Protein AF-A0A0P9HC88-F1 (afdb_monomer)

Solvent-accessible surface area (backbone atoms only — not comparable to full-atom values): 11020 Å² total; per-residue (Å²): 114,66,58,64,54,29,58,74,68,69,42,60,70,61,27,54,50,53,47,52,57,50,57,69,73,31,80,85,43,95,59,30,69,63,54,49,50,54,51,51,36,52,50,27,51,53,25,46,77,68,73,35,17,71,60,13,38,59,57,44,71,72,51,66,96,76,78,63,94,62,66,58,83,82,48,44,69,48,54,54,41,41,32,49,23,31,52,60,53,25,79,95,31,66,68,34,32,52,51,28,50,66,54,48,50,62,52,36,54,54,22,57,79,64,71,35,60,74,54,33,38,57,44,28,50,54,49,18,52,40,29,46,74,68,71,35,57,69,61,13,48,53,36,38,46,54,31,48,65,71,28,55,87,77,62,64,54,65,75,54,57,75,58,39,68,68,42,52,55,52,39,54,52,32,31,76,72,61,43,61,39,72,56,34,50,56,51,50,52,55,53,51,55,54,54,57,63,61,72,75,108

pLDDT: mean 80.71, std 15.03, range [34.84, 97.81]

Secondary structure (DSSP, 8-state):
-HHHHHHHTT-HHHHHHHHHHHHHHHTT-TTHHHHHHHHHHHHHHHHHHTT-HHHHHHHHTTS-TTS----HHHHHHHHHHHHHHHHTT-TT-HHHHHHHHHHHHHHHHHHHTTT-HHHHHHHHHHHHHHHHHTT-HHHHHHHHHHHHHHHTTTT--HHHHTTHHHHHHHHHHHHHTTSSHHHHHHHHHHHHHHHHHHHT-

InterPro domains:
  IPR011990 Tetratricopeptide-like helical domain superfamily [G3DSA:1.25.40.10] (1-192)
  IPR011990 Tetratricopeptide-like helical domain superfamily [SSF48452] (3-177)
  IPR041617 MalT-like TPR region [PF17874] (3-176)

Structure (mmCIF, N/CA/C/O backbone):
data_AF-A0A0P9HC88-F1
#
_entry.id   AF-A0A0P9HC88-F1
#
loop_
_atom_site.group_PDB
_atom_site.id
_atom_site.type_symbol
_atom_site.label_atom_id
_atom_site.label_alt_id
_atom_site.label_comp_id
_atom_site.label_asym_id
_atom_site.label_entity_id
_atom_site.label_seq_id
_atom_site.pdbx_PDB_ins_code
_atom_site.Cartn_x
_atom_site.Cartn_y
_atom_site.Cartn_z
_atom_site.occupancy
_atom_site.B_iso_or_equiv
_atom_site.auth_seq_id
_atom_site.auth_comp_id
_atom_site.auth_asym_id
_atom_site.auth_atom_id
_atom_site.pdbx_PDB_model_num
ATOM 1 N N . THR A 1 1 ? -1.010 -7.205 -18.468 1.00 4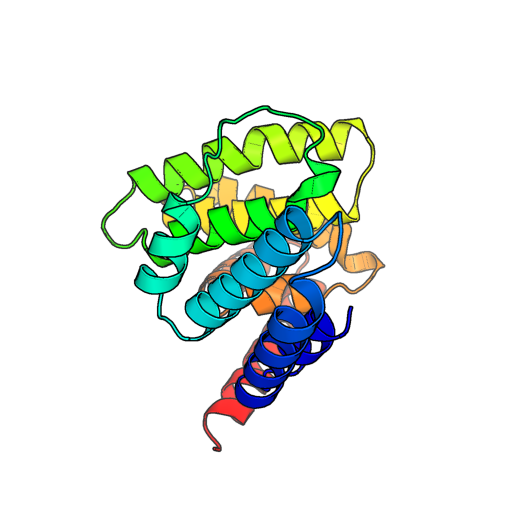4.47 1 THR A N 1
ATOM 2 C CA . THR A 1 1 ? -2.438 -7.050 -18.093 1.00 44.47 1 THR A CA 1
ATOM 3 C C . THR A 1 1 ? -3.029 -8.323 -17.498 1.00 44.47 1 THR A C 1
ATOM 5 O O . THR A 1 1 ? -3.689 -8.239 -16.475 1.00 44.47 1 THR A O 1
ATOM 8 N N . GLN A 1 2 ? -2.712 -9.510 -18.029 1.00 41.66 2 GLN A N 1
ATOM 9 C CA . GLN A 1 2 ? -3.231 -10.798 -17.536 1.00 41.66 2 GLN A CA 1
ATOM 10 C C . GLN A 1 2 ? -2.707 -11.218 -16.148 1.00 41.66 2 GLN A C 1
ATOM 12 O O . GLN A 1 2 ? -3.478 -11.707 -15.333 1.00 41.66 2 GLN A O 1
ATOM 17 N N . VAL A 1 3 ? -1.440 -10.928 -15.826 1.00 43.03 3 VAL A N 1
ATOM 18 C CA . VAL A 1 3 ? -0.850 -11.195 -14.498 1.00 43.03 3 VAL A CA 1
ATOM 19 C C . VAL A 1 3 ? -1.593 -10.445 -13.386 1.00 43.03 3 VAL A C 1
ATOM 21 O O . VAL A 1 3 ? -2.014 -11.064 -12.421 1.00 43.03 3 VAL A O 1
ATOM 24 N N . ARG A 1 4 ? -1.857 -9.139 -13.548 1.00 50.12 4 ARG A N 1
ATOM 25 C CA . ARG A 1 4 ? -2.641 -8.345 -12.577 1.00 50.12 4 ARG A CA 1
ATOM 26 C C . ARG A 1 4 ? -4.056 -8.896 -12.375 1.00 50.12 4 ARG A C 1
ATOM 28 O O . ARG A 1 4 ? -4.552 -8.881 -11.258 1.00 50.12 4 ARG A O 1
ATOM 35 N N . VAL A 1 5 ? -4.683 -9.409 -13.435 1.00 48.41 5 VAL A N 1
ATOM 36 C CA . VAL A 1 5 ? -6.017 -10.030 -13.370 1.00 48.41 5 VAL A CA 1
ATOM 37 C C . VAL A 1 5 ? -5.977 -11.390 -12.659 1.00 48.41 5 VAL A C 1
ATOM 39 O O . VAL A 1 5 ? -6.888 -11.698 -11.897 1.00 48.41 5 VAL A O 1
ATOM 42 N N . CYS A 1 6 ? -4.920 -12.187 -12.847 1.00 49.09 6 CYS A N 1
ATOM 43 C CA . CYS A 1 6 ? -4.744 -13.462 -12.138 1.00 49.09 6 CYS A CA 1
ATOM 44 C C . CYS A 1 6 ? -4.433 -13.239 -10.649 1.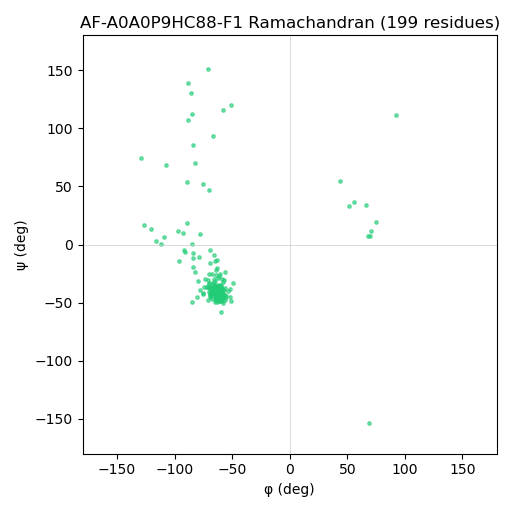00 49.09 6 CYS A C 1
ATOM 46 O O . CYS A 1 6 ? -5.032 -13.888 -9.796 1.00 49.09 6 CYS A O 1
ATOM 48 N N . LEU A 1 7 ? -3.591 -12.246 -10.337 1.00 53.03 7 LEU A N 1
ATOM 49 C CA . LEU A 1 7 ? -3.329 -11.787 -8.969 1.00 53.03 7 LEU A CA 1
ATOM 50 C C . LEU A 1 7 ? -4.610 -11.294 -8.282 1.00 53.03 7 LEU A C 1
ATOM 52 O O . LEU A 1 7 ? -4.872 -11.650 -7.136 1.00 53.03 7 LEU A O 1
ATOM 56 N N . ALA A 1 8 ? -5.464 -10.561 -9.006 1.00 46.16 8 ALA A N 1
ATOM 57 C CA . ALA A 1 8 ? -6.749 -10.090 -8.494 1.00 46.16 8 ALA A CA 1
ATOM 58 C C . ALA A 1 8 ? -7.741 -11.224 -8.161 1.00 46.16 8 ALA A C 1
ATOM 60 O O . ALA A 1 8 ? -8.645 -11.026 -7.352 1.00 46.16 8 ALA A O 1
ATOM 61 N N . ARG A 1 9 ? -7.586 -12.420 -8.745 1.00 55.81 9 ARG A N 1
ATOM 62 C CA . ARG A 1 9 ? -8.455 -13.584 -8.481 1.00 55.81 9 ARG A CA 1
ATOM 63 C C . ARG A 1 9 ? -7.951 -14.496 -7.359 1.00 55.81 9 ARG A C 1
ATOM 65 O O . ARG A 1 9 ? -8.654 -15.435 -7.004 1.00 55.81 9 ARG A O 1
ATOM 72 N N . GLY A 1 10 ? -6.766 -14.233 -6.800 1.00 53.91 10 GLY A N 1
ATOM 73 C CA . GLY A 1 10 ? -6.182 -15.052 -5.731 1.00 53.91 10 GLY A CA 1
ATOM 74 C C . GLY A 1 10 ? -5.728 -16.448 -6.177 1.00 53.91 10 GLY A C 1
ATOM 75 O O . GLY A 1 10 ? -5.332 -17.257 -5.342 1.00 53.91 10 GLY A O 1
ATOM 76 N N . ASP A 1 11 ? -5.752 -16.743 -7.479 1.00 65.44 11 ASP A N 1
ATOM 77 C CA . ASP A 1 11 ? -5.273 -18.016 -8.014 1.00 65.44 11 ASP A CA 1
ATOM 78 C C . ASP A 1 11 ? -3.756 -17.951 -8.226 1.00 65.44 11 ASP A C 1
ATOM 80 O O . ASP A 1 11 ? -3.246 -17.604 -9.298 1.00 65.44 11 ASP A O 1
ATOM 84 N N . ARG A 1 12 ? -3.027 -18.245 -7.145 1.00 64.50 12 ARG A N 1
ATOM 85 C CA . ARG A 1 12 ? -1.560 -18.224 -7.109 1.00 64.50 12 ARG A CA 1
ATOM 86 C C . ARG A 1 12 ? -0.947 -19.158 -8.150 1.00 64.50 12 ARG A C 1
ATOM 88 O O . ARG A 1 12 ? 0.009 -18.768 -8.815 1.00 64.50 12 ARG A O 1
ATOM 95 N N . ALA A 1 13 ? -1.488 -20.366 -8.304 1.00 65.81 13 ALA A N 1
ATOM 96 C CA . ALA A 1 13 ? -0.940 -21.360 -9.225 1.00 65.81 13 ALA A CA 1
ATOM 97 C C . ALA A 1 13 ? -1.053 -20.883 -10.680 1.00 65.81 13 ALA A C 1
ATOM 99 O O . ALA A 1 13 ? -0.102 -21.001 -11.458 1.00 65.81 13 ALA A O 1
ATOM 100 N N . LEU A 1 14 ? -2.189 -20.273 -11.022 1.00 67.12 14 LEU A N 1
ATOM 101 C CA . LEU A 1 14 ? -2.441 -19.729 -12.352 1.00 67.12 14 LEU A CA 1
ATOM 102 C C . LEU A 1 14 ? -1.610 -18.464 -12.618 1.00 67.12 14 LEU A C 1
ATOM 104 O O . LEU A 1 14 ? -1.075 -18.302 -13.717 1.00 67.12 14 LEU A O 1
ATOM 108 N N . ALA A 1 15 ? -1.409 -17.611 -11.607 1.00 67.38 15 ALA A N 1
ATOM 109 C CA . ALA A 1 15 ? -0.500 -16.468 -11.699 1.00 67.38 15 ALA A CA 1
ATOM 110 C C . ALA A 1 15 ? 0.966 -16.903 -11.907 1.00 67.38 15 ALA A C 1
ATOM 112 O O . ALA A 1 15 ? 1.641 -16.369 -12.785 1.00 67.38 15 ALA A O 1
ATOM 113 N N . GLU A 1 16 ? 1.450 -17.906 -11.167 1.00 67.50 16 GLU A N 1
ATOM 114 C CA . GLU A 1 16 ? 2.816 -18.441 -11.302 1.00 67.50 16 GLU A CA 1
ATOM 115 C C . GLU A 1 16 ? 3.049 -19.132 -12.648 1.00 67.50 16 GLU A C 1
ATOM 117 O O . GLU A 1 16 ? 4.127 -19.014 -13.236 1.00 67.50 16 GLU A O 1
ATOM 122 N N . HIS A 1 17 ? 2.048 -19.849 -13.159 1.00 70.31 17 HIS A N 1
ATOM 123 C CA . HIS A 1 17 ? 2.105 -20.429 -14.497 1.00 70.31 17 HIS A CA 1
ATOM 124 C C . HIS A 1 17 ? 2.167 -19.338 -15.577 1.00 70.31 17 HIS A C 1
ATOM 126 O O . HIS A 1 17 ? 3.091 -19.343 -16.388 1.00 70.31 17 HIS A O 1
ATOM 132 N N . ALA A 1 18 ? 1.282 -18.337 -15.514 1.00 70.12 18 ALA A N 1
ATOM 133 C CA . ALA A 1 18 ? 1.275 -17.219 -16.458 1.00 70.12 18 ALA A CA 1
ATOM 134 C C . ALA A 1 18 ? 2.590 -16.413 -16.448 1.00 70.12 18 ALA A C 1
ATOM 136 O O . ALA A 1 18 ? 3.035 -15.940 -17.496 1.00 70.12 18 ALA A O 1
ATOM 137 N N . LEU A 1 19 ? 3.227 -16.265 -15.281 1.00 70.25 19 LEU A N 1
ATOM 138 C CA . LEU A 1 19 ? 4.523 -15.596 -15.159 1.00 70.25 19 LEU A CA 1
ATOM 139 C C . LEU A 1 19 ? 5.658 -16.391 -15.813 1.00 70.25 19 LEU A C 1
ATOM 141 O O . LEU A 1 19 ? 6.445 -15.808 -16.561 1.00 70.25 19 LEU A O 1
ATOM 145 N N . ARG A 1 20 ? 5.713 -17.714 -15.598 1.00 72.75 20 ARG A N 1
ATOM 146 C CA . ARG A 1 20 ? 6.713 -18.591 -16.238 1.00 72.75 20 ARG A CA 1
ATOM 147 C C . ARG A 1 20 ? 6.593 -18.577 -17.758 1.00 72.75 20 ARG A C 1
ATOM 149 O O . ARG A 1 20 ? 7.599 -18.414 -18.449 1.00 72.75 20 ARG A O 1
ATOM 156 N N . ASP A 1 21 ? 5.370 -18.670 -18.261 1.00 73.12 21 ASP A N 1
ATOM 157 C CA . ASP A 1 21 ? 5.078 -18.617 -19.692 1.00 73.12 21 ASP A CA 1
ATOM 158 C C . ASP A 1 21 ? 5.506 -17.285 -20.319 1.00 73.12 21 ASP A C 1
ATOM 160 O O . ASP A 1 21 ? 6.080 -17.252 -21.409 1.00 73.12 21 ASP A O 1
ATOM 164 N N . CYS A 1 22 ? 5.251 -16.171 -19.627 1.00 70.44 22 CYS A N 1
ATOM 165 C CA . CYS A 1 22 ? 5.643 -14.847 -20.098 1.00 70.44 22 CYS A CA 1
ATOM 166 C C . CYS A 1 22 ? 7.174 -14.688 -20.093 1.00 70.44 22 CYS A C 1
ATOM 168 O O . CYS A 1 22 ? 7.744 -14.220 -21.080 1.00 70.44 22 CYS A O 1
ATOM 170 N N . ALA A 1 23 ? 7.858 -15.163 -19.047 1.00 71.44 23 ALA A N 1
ATOM 171 C CA . ALA A 1 23 ? 9.319 -15.132 -18.961 1.00 71.44 23 ALA A CA 1
ATOM 172 C C . ALA A 1 23 ? 9.999 -15.907 -20.105 1.00 71.44 23 ALA A C 1
ATOM 174 O O . ALA A 1 23 ? 10.986 -15.432 -20.669 1.00 71.44 23 ALA A O 1
ATOM 175 N N . GLN A 1 24 ? 9.458 -17.068 -20.494 1.00 73.75 24 GLN A N 1
ATOM 176 C CA . GLN A 1 24 ? 9.994 -17.860 -21.608 1.00 73.75 24 GLN A CA 1
ATOM 177 C C . GLN A 1 24 ? 9.898 -17.135 -22.957 1.00 73.75 24 GLN A C 1
ATOM 179 O O . GLN A 1 24 ? 10.839 -17.196 -23.744 1.00 73.75 24 GLN A O 1
ATOM 184 N N . ARG A 1 25 ? 8.806 -16.400 -23.203 1.00 70.12 25 ARG A N 1
ATOM 185 C CA . ARG A 1 25 ? 8.556 -15.692 -24.476 1.00 70.12 25 ARG A CA 1
ATOM 186 C C . ARG A 1 25 ? 9.322 -14.376 -24.626 1.00 70.12 25 ARG A C 1
ATOM 188 O O . ARG A 1 25 ? 9.328 -13.796 -25.704 1.00 70.12 25 ARG A O 1
ATOM 195 N N . THR A 1 26 ? 9.941 -13.885 -23.556 1.00 67.44 26 THR A N 1
ATOM 196 C CA . THR A 1 26 ? 10.524 -12.534 -23.519 1.00 67.44 26 THR A CA 1
ATOM 197 C C . THR A 1 26 ? 12.027 -12.517 -23.830 1.00 67.44 26 THR A C 1
ATOM 199 O O . THR A 1 26 ? 12.577 -11.458 -24.112 1.00 67.44 26 THR A O 1
ATOM 202 N N . ARG A 1 27 ? 12.714 -13.670 -23.822 1.00 62.72 27 ARG A N 1
ATOM 203 C CA . ARG A 1 27 ? 14.192 -13.743 -23.896 1.00 62.72 27 ARG A CA 1
ATOM 204 C C . ARG A 1 27 ? 14.821 -13.053 -25.112 1.00 62.72 27 ARG A C 1
ATOM 206 O O . ARG A 1 27 ? 15.973 -12.653 -25.026 1.00 62.72 27 ARG A O 1
ATOM 213 N N . GLU A 1 28 ? 14.075 -12.891 -26.199 1.00 66.44 28 GLU A N 1
ATOM 214 C CA . GLU A 1 28 ? 14.568 -12.329 -27.464 1.00 66.44 28 GLU A CA 1
ATOM 215 C C . GLU A 1 28 ? 14.018 -10.918 -27.754 1.00 66.44 28 GLU A C 1
ATOM 217 O O . GLU A 1 28 ? 14.247 -10.362 -28.825 1.00 66.44 28 GLU A O 1
ATOM 222 N N . HIS A 1 29 ? 13.287 -10.311 -26.811 1.00 69.81 29 HIS A N 1
ATOM 223 C CA . HIS A 1 29 ? 12.646 -9.014 -27.023 1.00 69.81 29 HIS A CA 1
ATOM 224 C C . HIS A 1 29 ? 13.582 -7.840 -26.662 1.00 69.81 29 HIS A C 1
ATOM 226 O O . HIS A 1 29 ? 14.207 -7.868 -25.603 1.00 69.81 29 HIS A O 1
ATOM 232 N N . PRO A 1 30 ? 13.619 -6.738 -27.437 1.00 57.72 30 PRO A N 1
ATOM 233 C CA . PRO A 1 30 ? 14.439 -5.560 -27.113 1.00 57.72 30 PRO A CA 1
ATOM 234 C C . PRO A 1 30 ? 14.125 -4.949 -25.737 1.00 57.72 30 PRO A C 1
ATOM 236 O O . PRO A 1 30 ? 15.001 -4.428 -25.057 1.00 57.72 30 PRO A O 1
ATOM 239 N N . ALA A 1 31 ? 12.871 -5.064 -25.290 1.00 65.81 31 ALA A N 1
ATOM 240 C CA . ALA A 1 31 ? 12.423 -4.638 -23.959 1.00 65.81 31 ALA A CA 1
ATOM 241 C C . ALA A 1 31 ? 12.548 -5.731 -22.872 1.00 65.81 31 ALA A C 1
ATOM 243 O O . ALA A 1 31 ? 11.886 -5.640 -21.835 1.00 65.81 31 ALA A O 1
ATOM 244 N N . ALA A 1 32 ? 13.354 -6.778 -23.090 1.00 69.25 32 ALA A N 1
ATOM 245 C CA . ALA A 1 32 ? 13.445 -7.924 -22.183 1.00 69.25 32 ALA A CA 1
ATOM 246 C C . ALA A 1 32 ? 13.805 -7.535 -20.748 1.00 69.25 32 ALA A C 1
ATOM 248 O O . ALA A 1 32 ? 13.229 -8.089 -19.818 1.00 69.25 32 ALA A O 1
ATOM 249 N N . ALA A 1 33 ? 14.681 -6.546 -20.556 1.00 66.38 33 ALA A N 1
ATOM 250 C CA . ALA A 1 33 ? 15.059 -6.069 -19.226 1.00 66.38 33 ALA A CA 1
ATOM 251 C C . ALA A 1 33 ? 13.871 -5.454 -18.457 1.00 66.38 33 ALA A C 1
ATOM 253 O O . ALA A 1 33 ? 13.636 -5.804 -17.302 1.00 66.38 33 ALA A O 1
ATOM 254 N N . GLN A 1 34 ? 13.072 -4.598 -19.106 1.00 64.69 34 GLN A N 1
ATOM 255 C CA . GLN A 1 34 ? 11.889 -3.978 -18.490 1.00 64.69 34 GLN A CA 1
ATOM 256 C C . GLN A 1 34 ? 10.783 -5.004 -18.224 1.00 64.69 34 GLN A C 1
ATOM 258 O O . GLN A 1 34 ? 10.149 -4.996 -17.170 1.00 64.69 34 GLN A O 1
ATOM 263 N N . ILE A 1 35 ? 10.558 -5.928 -19.161 1.00 68.25 35 ILE A N 1
ATOM 264 C CA . ILE A 1 35 ? 9.560 -6.987 -18.984 1.00 68.25 35 ILE A CA 1
ATOM 265 C C . ILE A 1 35 ? 10.002 -7.948 -17.869 1.00 68.25 35 ILE A C 1
ATOM 267 O O . ILE A 1 35 ? 9.184 -8.306 -17.026 1.00 68.25 35 ILE A O 1
ATOM 271 N N . ALA A 1 36 ? 11.288 -8.304 -17.796 1.00 71.19 36 ALA A N 1
ATOM 272 C CA . ALA A 1 36 ? 11.837 -9.111 -16.709 1.00 71.19 36 ALA A CA 1
ATOM 273 C C . ALA A 1 36 ? 11.684 -8.419 -15.346 1.00 71.19 36 ALA A C 1
ATOM 275 O O . ALA A 1 36 ? 11.248 -9.062 -14.394 1.00 71.19 36 ALA A O 1
ATOM 276 N N . ALA A 1 37 ? 11.953 -7.111 -15.253 1.00 68.38 37 ALA A N 1
ATOM 277 C CA . ALA A 1 37 ? 11.737 -6.342 -14.026 1.00 68.38 37 ALA A CA 1
ATOM 278 C C . ALA A 1 37 ? 10.270 -6.406 -13.560 1.00 68.38 37 ALA A C 1
ATOM 280 O O . ALA A 1 37 ? 10.003 -6.719 -12.399 1.00 68.38 37 ALA A O 1
ATOM 281 N N . ARG A 1 38 ? 9.316 -6.230 -14.485 1.00 70.44 38 ARG A N 1
ATOM 282 C CA . ARG A 1 38 ? 7.871 -6.347 -14.210 1.00 70.44 38 ARG A CA 1
ATOM 283 C C . ARG A 1 38 ? 7.456 -7.747 -13.772 1.00 70.44 38 ARG A C 1
ATOM 285 O O . ARG A 1 38 ? 6.623 -7.890 -12.879 1.00 70.44 38 ARG A O 1
ATOM 292 N N . LEU A 1 39 ? 8.003 -8.782 -14.406 1.00 74.44 39 LEU A N 1
ATOM 293 C CA . LEU A 1 39 ? 7.732 -10.172 -14.035 1.00 74.44 39 LEU A CA 1
ATOM 294 C C . LEU A 1 39 ? 8.281 -10.484 -12.641 1.00 74.44 39 LEU A C 1
ATOM 296 O O . LEU A 1 39 ? 7.585 -11.095 -11.833 1.00 74.44 39 LEU A O 1
ATOM 300 N N . ASN A 1 40 ? 9.483 -10.004 -12.327 1.00 76.44 40 ASN A N 1
ATOM 301 C CA . ASN A 1 40 ? 10.086 -10.189 -11.013 1.00 76.44 40 ASN A CA 1
ATOM 302 C C . ASN A 1 40 ? 9.315 -9.437 -9.916 1.00 76.44 40 ASN A C 1
ATOM 304 O O . ASN A 1 40 ? 9.076 -10.001 -8.851 1.00 76.44 40 ASN A O 1
ATOM 308 N N . ALA A 1 41 ? 8.833 -8.222 -10.196 1.00 76.06 41 ALA A N 1
ATOM 309 C CA . ALA A 1 41 ? 7.948 -7.494 -9.287 1.00 76.06 41 ALA A CA 1
ATOM 310 C C . ALA A 1 41 ? 6.648 -8.276 -9.026 1.00 76.06 41 ALA A C 1
ATOM 312 O O . ALA A 1 41 ? 6.217 -8.436 -7.886 1.00 76.06 41 ALA A O 1
ATOM 313 N N . ALA A 1 42 ? 6.043 -8.847 -10.069 1.00 75.38 42 ALA A N 1
ATOM 314 C CA . ALA A 1 42 ? 4.857 -9.685 -9.913 1.00 75.38 42 ALA A CA 1
ATOM 315 C C . ALA A 1 42 ? 5.109 -10.919 -9.028 1.00 75.38 42 ALA A C 1
ATOM 317 O O . ALA A 1 42 ? 4.260 -11.268 -8.207 1.00 75.38 42 ALA A O 1
ATOM 318 N N . HIS A 1 43 ? 6.271 -11.564 -9.179 1.00 79.25 43 HIS A N 1
ATOM 319 C CA . HIS A 1 43 ? 6.693 -12.664 -8.311 1.00 79.25 43 HIS A CA 1
ATOM 320 C C . HIS A 1 43 ? 6.871 -12.207 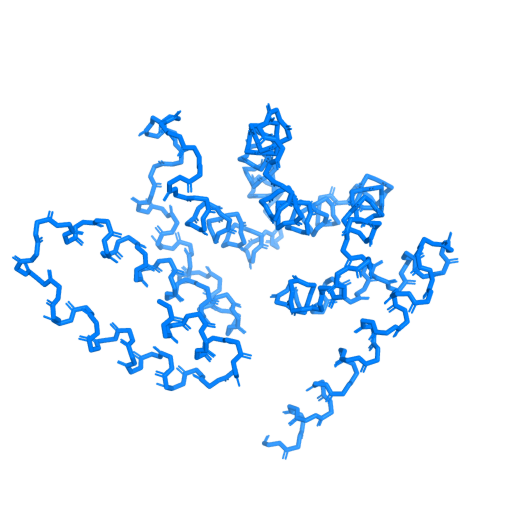-6.860 1.00 79.25 43 HIS A C 1
ATOM 322 O O . HIS A 1 43 ? 6.353 -12.860 -5.957 1.00 79.25 43 HIS A O 1
ATOM 328 N N . ALA A 1 44 ? 7.511 -11.059 -6.630 1.00 81.38 44 ALA A N 1
ATOM 329 C CA . ALA A 1 44 ? 7.667 -10.502 -5.290 1.00 81.38 44 ALA A CA 1
ATOM 330 C C . ALA A 1 44 ? 6.312 -10.204 -4.628 1.00 81.38 44 ALA A C 1
ATOM 332 O O . ALA A 1 44 ? 6.125 -10.493 -3.450 1.00 81.38 44 ALA A O 1
ATOM 333 N N . LEU A 1 45 ? 5.333 -9.707 -5.387 1.00 79.56 45 LEU A N 1
ATOM 334 C CA . LEU A 1 45 ? 3.976 -9.483 -4.885 1.00 79.56 45 LEU A CA 1
ATOM 335 C C . LEU A 1 45 ? 3.272 -10.793 -4.484 1.00 79.56 45 LEU A C 1
ATOM 337 O O . LEU A 1 45 ? 2.590 -10.834 -3.460 1.00 79.56 45 LEU A O 1
ATOM 341 N N . LEU A 1 46 ? 3.467 -11.876 -5.244 1.00 78.75 46 LEU A N 1
ATOM 342 C CA . LEU A 1 46 ? 2.982 -13.213 -4.874 1.00 78.75 46 LEU A CA 1
ATOM 343 C C . LEU A 1 46 ? 3.658 -13.752 -3.615 1.00 78.75 46 LEU A C 1
ATOM 345 O O . LEU A 1 46 ? 3.005 -14.386 -2.786 1.00 78.75 46 LEU A O 1
ATOM 349 N N . ASP A 1 47 ? 4.958 -13.513 -3.479 1.00 81.00 47 ASP A N 1
ATOM 350 C CA . ASP A 1 47 ? 5.717 -13.915 -2.303 1.00 81.00 47 ASP A CA 1
ATOM 351 C C . ASP A 1 47 ? 5.257 -13.157 -1.055 1.00 81.00 47 ASP A C 1
ATOM 353 O O . ASP A 1 47 ? 5.037 -13.791 -0.024 1.00 81.00 47 ASP A O 1
ATOM 357 N N . ILE A 1 48 ? 5.013 -11.845 -1.156 1.00 79.75 48 ILE A N 1
ATOM 358 C CA . ILE A 1 48 ? 4.434 -11.031 -0.073 1.00 79.75 48 ILE A CA 1
ATOM 359 C C . ILE A 1 48 ? 3.071 -11.590 0.346 1.00 79.75 48 ILE A C 1
ATOM 361 O O . ILE A 1 48 ? 2.859 -11.863 1.526 1.00 79.75 48 ILE A O 1
ATOM 365 N N . ALA A 1 49 ? 2.175 -11.835 -0.616 1.00 75.44 49 ALA A N 1
ATOM 366 C CA . ALA A 1 49 ? 0.845 -12.379 -0.341 1.00 75.44 49 ALA A CA 1
ATOM 367 C C . ALA A 1 49 ? 0.886 -13.771 0.320 1.00 75.44 49 ALA A C 1
ATOM 369 O O . ALA A 1 49 ? -0.030 -14.140 1.049 1.00 75.44 49 ALA A O 1
ATOM 370 N N . ALA A 1 50 ? 1.951 -14.542 0.086 1.00 75.06 50 ALA A N 1
ATOM 371 C CA . ALA A 1 50 ? 2.159 -15.856 0.684 1.00 75.06 50 ALA A CA 1
ATOM 372 C C . ALA A 1 50 ? 2.986 -15.828 1.986 1.00 75.06 50 ALA A C 1
ATOM 374 O O . ALA A 1 50 ? 3.432 -16.884 2.437 1.00 75.06 50 ALA A O 1
ATOM 375 N N . GLY A 1 51 ? 3.251 -14.647 2.559 1.00 77.00 51 GLY A N 1
ATOM 376 C CA . GLY A 1 51 ? 4.061 -14.492 3.773 1.00 77.00 51 GLY A CA 1
ATOM 377 C C . GLY A 1 51 ? 5.556 -14.773 3.576 1.00 77.00 51 GLY A C 1
ATOM 378 O O . GLY A 1 51 ? 6.310 -14.862 4.541 1.00 77.00 51 GLY A O 1
ATOM 379 N N . ARG A 1 52 ? 6.028 -14.900 2.330 1.00 78.06 52 ARG A N 1
ATOM 380 C CA . ARG A 1 52 ? 7.435 -15.149 1.979 1.00 78.06 52 ARG A CA 1
ATOM 381 C C . ARG A 1 52 ? 8.208 -13.840 1.803 1.00 78.06 52 ARG A C 1
ATOM 383 O O . ARG A 1 52 ? 8.875 -13.638 0.787 1.00 78.06 52 ARG A O 1
ATOM 390 N N . GLY A 1 53 ? 8.166 -12.967 2.811 1.00 75.12 53 GLY A N 1
ATOM 391 C CA . GLY A 1 53 ? 8.817 -11.648 2.780 1.00 75.12 53 GLY A CA 1
ATOM 392 C C . GLY A 1 53 ? 10.303 -11.702 2.395 1.00 75.12 53 GLY A C 1
ATOM 393 O O . GLY A 1 53 ? 10.759 -10.902 1.584 1.00 75.12 53 GLY A O 1
ATOM 394 N N . ALA A 1 54 ? 11.035 -12.721 2.858 1.00 74.00 54 ALA A N 1
ATOM 395 C CA . ALA A 1 54 ? 12.448 -12.928 2.519 1.00 74.00 54 ALA A CA 1
ATOM 396 C C . ALA A 1 54 ? 12.709 -13.176 1.016 1.00 74.00 54 ALA A C 1
ATOM 398 O O . ALA A 1 54 ? 13.789 -12.872 0.512 1.00 74.00 54 ALA A O 1
ATOM 399 N N . ALA A 1 55 ? 11.752 -13.753 0.280 1.00 74.31 55 ALA A N 1
ATOM 400 C CA . ALA A 1 55 ? 11.884 -13.955 -1.163 1.00 74.31 55 ALA A CA 1
ATOM 401 C C . ALA A 1 55 ? 11.681 -12.643 -1.933 1.00 74.31 55 ALA A C 1
ATOM 403 O O . ALA A 1 55 ? 12.495 -12.312 -2.797 1.00 74.31 55 ALA A O 1
ATOM 404 N N . ALA A 1 56 ? 10.689 -11.847 -1.525 1.00 76.00 56 ALA A N 1
ATOM 405 C CA . ALA A 1 56 ? 10.493 -10.492 -2.029 1.00 76.00 56 ALA A CA 1
ATOM 406 C C . ALA A 1 56 ? 11.697 -9.580 -1.712 1.00 76.00 56 ALA A C 1
ATOM 408 O O . ALA A 1 56 ? 12.089 -8.775 -2.553 1.00 76.00 56 ALA A O 1
ATOM 409 N N . ALA A 1 57 ? 12.348 -9.772 -0.558 1.00 70.38 57 ALA A N 1
ATOM 410 C CA . ALA A 1 57 ? 13.593 -9.101 -0.163 1.00 70.38 57 ALA A CA 1
ATOM 411 C C . ALA A 1 57 ? 14.737 -9.289 -1.153 1.00 70.38 57 ALA A C 1
ATOM 413 O O . ALA A 1 57 ? 15.462 -8.354 -1.478 1.00 70.38 57 ALA A O 1
ATOM 414 N N . ARG A 1 58 ? 14.929 -10.534 -1.60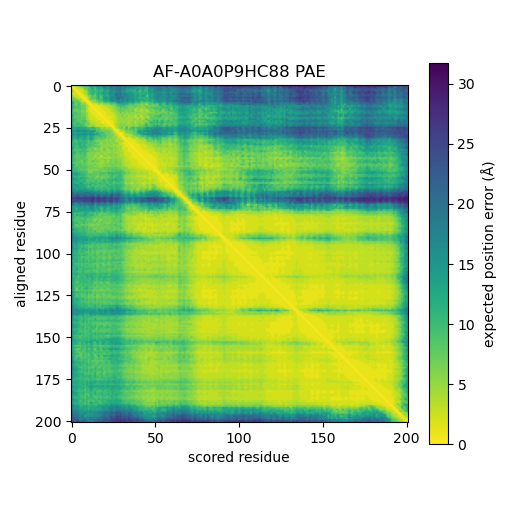3 1.00 75.75 58 ARG A N 1
ATOM 415 C CA . ARG A 1 58 ? 16.028 -10.867 -2.508 1.00 75.75 58 ARG A CA 1
ATOM 416 C C . ARG A 1 58 ? 15.847 -10.162 -3.837 1.00 75.75 58 ARG A C 1
ATOM 418 O O . ARG A 1 58 ? 16.817 -9.647 -4.370 1.00 75.75 58 ARG A O 1
ATOM 425 N N . TRP A 1 59 ? 14.613 -10.096 -4.335 1.00 80.25 59 TRP A N 1
ATOM 426 C CA . TRP A 1 59 ? 14.301 -9.282 -5.503 1.00 80.25 59 TRP A CA 1
ATOM 427 C C . TRP A 1 59 ? 14.509 -7.788 -5.225 1.00 80.25 59 TRP A C 1
ATOM 429 O O . TRP A 1 59 ? 15.166 -7.117 -6.017 1.00 80.25 59 TRP A O 1
ATOM 439 N N . ALA A 1 60 ? 14.025 -7.285 -4.088 1.00 72.06 60 ALA A N 1
ATOM 440 C CA . ALA A 1 60 ? 14.197 -5.893 -3.687 1.00 72.06 60 ALA A CA 1
ATOM 441 C C . ALA A 1 60 ? 15.671 -5.455 -3.690 1.00 72.06 60 ALA A C 1
ATOM 443 O O . ALA A 1 60 ? 15.981 -4.378 -4.181 1.00 72.06 60 ALA A O 1
ATOM 444 N N . ALA A 1 61 ? 16.581 -6.320 -3.233 1.00 72.56 61 ALA A N 1
ATOM 445 C CA . ALA A 1 61 ? 18.023 -6.070 -3.238 1.00 72.56 61 ALA A CA 1
ATOM 446 C C . ALA A 1 61 ? 18.663 -6.051 -4.644 1.00 72.56 61 ALA A C 1
ATOM 448 O O . ALA A 1 61 ? 19.789 -5.583 -4.790 1.00 72.56 61 ALA A O 1
ATOM 449 N N . THR A 1 62 ? 17.981 -6.566 -5.677 1.00 72.94 62 THR A N 1
ATOM 450 C CA . THR A 1 62 ? 18.446 -6.468 -7.077 1.00 72.94 62 THR A CA 1
ATOM 451 C C . THR A 1 62 ? 18.072 -5.149 -7.742 1.00 72.94 62 THR A C 1
ATOM 453 O O . THR A 1 62 ? 18.673 -4.782 -8.753 1.00 72.94 62 THR A O 1
ATOM 456 N N . LEU A 1 63 ? 17.082 -4.442 -7.194 1.00 70.69 63 LEU A N 1
ATOM 457 C CA . LEU A 1 63 ? 16.757 -3.087 -7.603 1.00 70.69 63 LEU A CA 1
ATOM 458 C C . LEU A 1 63 ? 17.651 -2.131 -6.826 1.00 70.69 63 LEU A C 1
ATOM 460 O O . LEU A 1 63 ? 17.741 -2.211 -5.606 1.00 70.69 63 LEU A O 1
ATOM 464 N N . ASP A 1 64 ? 18.289 -1.205 -7.529 1.00 67.12 64 A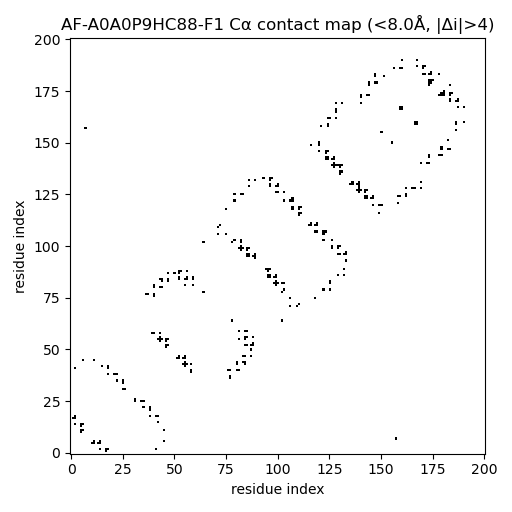SP A N 1
ATOM 465 C CA . ASP A 1 64 ? 18.880 -0.047 -6.878 1.00 67.12 64 ASP A CA 1
ATOM 466 C C . ASP A 1 64 ? 17.787 1.037 -6.799 1.00 67.12 64 ASP A C 1
ATOM 468 O O . ASP A 1 64 ? 17.408 1.603 -7.832 1.00 67.12 64 ASP A O 1
ATOM 472 N N . PRO A 1 65 ? 17.223 1.305 -5.602 1.00 60.94 65 PRO A N 1
ATOM 473 C CA . PRO A 1 65 ? 16.136 2.264 -5.433 1.00 60.94 65 PRO A CA 1
ATOM 474 C C . PRO A 1 65 ? 16.557 3.710 -5.728 1.00 60.94 65 PRO A C 1
ATOM 476 O O . PRO A 1 65 ? 15.695 4.586 -5.804 1.00 60.94 65 PRO A O 1
ATOM 479 N N . TYR A 1 66 ? 17.858 3.957 -5.908 1.00 58.94 66 TYR A N 1
ATOM 480 C CA . TYR A 1 66 ? 18.447 5.270 -6.144 1.00 58.94 66 TYR A CA 1
ATOM 481 C C . TYR A 1 66 ? 19.031 5.435 -7.556 1.00 58.94 66 TYR A C 1
ATOM 483 O O . TYR A 1 66 ? 19.534 6.520 -7.861 1.00 58.94 66 TYR A O 1
ATOM 491 N N . ARG A 1 67 ? 18.943 4.412 -8.425 1.00 57.12 67 ARG A N 1
ATOM 492 C CA . ARG A 1 67 ? 19.582 4.357 -9.758 1.00 57.12 67 ARG A CA 1
ATOM 493 C C . ARG A 1 67 ? 18.911 5.205 -10.835 1.00 57.12 67 ARG A C 1
ATOM 495 O O . ARG A 1 67 ? 18.666 4.722 -11.926 1.00 57.12 67 ARG A O 1
ATOM 502 N N . GLU A 1 68 ? 18.703 6.480 -10.538 1.00 49.22 68 GLU A N 1
ATOM 503 C CA . GLU A 1 68 ? 18.105 7.510 -11.396 1.00 49.22 68 GLU A CA 1
ATOM 504 C C . GLU A 1 68 ? 16.591 7.631 -11.194 1.00 49.22 68 GLU A C 1
ATOM 506 O O . GLU A 1 68 ? 15.793 6.767 -11.546 1.00 49.22 68 GLU A O 1
ATOM 511 N N . ARG A 1 69 ? 16.202 8.774 -10.611 1.00 55.38 69 ARG A N 1
ATOM 512 C CA . ARG A 1 69 ? 14.824 9.275 -10.483 1.00 55.38 69 ARG A CA 1
ATOM 513 C C . ARG A 1 69 ? 14.274 9.712 -11.855 1.00 55.38 69 ARG A C 1
ATOM 515 O O . ARG A 1 69 ? 13.751 10.813 -12.000 1.00 55.38 69 ARG A O 1
ATOM 522 N N . GLU A 1 70 ? 14.462 8.879 -12.868 1.00 53.06 70 GLU A N 1
ATOM 523 C CA . GLU A 1 70 ? 13.775 8.945 -14.157 1.00 53.06 70 GLU A CA 1
ATOM 524 C C . GLU A 1 70 ? 12.310 8.517 -13.939 1.00 53.06 70 GLU A C 1
ATOM 526 O O . GLU A 1 70 ? 12.022 7.798 -12.978 1.00 53.06 70 GLU A O 1
ATOM 531 N N . PRO A 1 71 ? 11.348 9.013 -14.735 1.00 61.72 71 PRO A N 1
ATOM 532 C CA . PRO A 1 71 ? 10.014 9.320 -14.235 1.00 61.72 71 PRO A CA 1
ATOM 533 C C . PRO A 1 71 ? 9.352 8.172 -13.462 1.00 61.72 71 PRO A C 1
ATOM 535 O O . PRO A 1 71 ? 9.083 7.109 -14.026 1.00 61.72 71 PRO A O 1
ATOM 538 N N . TRP A 1 72 ? 9.010 8.415 -12.190 1.00 67.06 72 TRP A N 1
ATOM 539 C CA . TRP A 1 72 ? 8.417 7.416 -11.290 1.00 67.06 72 TRP A CA 1
ATOM 540 C C . TRP A 1 72 ? 7.237 6.668 -11.914 1.00 67.06 72 TRP A C 1
ATOM 542 O O . TRP A 1 72 ? 7.062 5.485 -11.653 1.00 67.06 72 TRP A O 1
ATOM 552 N N . PHE A 1 73 ? 6.453 7.327 -12.775 1.00 61.41 73 PHE A N 1
ATOM 553 C CA . PHE A 1 73 ? 5.299 6.725 -13.447 1.00 61.41 73 PHE A CA 1
ATOM 554 C C . PHE A 1 73 ? 5.649 5.521 -14.341 1.00 61.41 73 PHE A C 1
ATOM 556 O O . PHE A 1 73 ? 4.788 4.669 -14.565 1.00 61.41 73 PHE A O 1
ATOM 563 N N . LEU A 1 74 ? 6.883 5.426 -14.849 1.00 66.94 74 LEU A N 1
ATOM 564 C CA . LEU A 1 74 ? 7.319 4.312 -15.698 1.00 66.94 74 LEU A CA 1
ATOM 565 C C . LEU A 1 74 ? 7.536 3.020 -14.898 1.00 66.94 74 LEU A C 1
ATOM 567 O O . LEU A 1 74 ? 7.300 1.936 -15.434 1.00 66.94 74 LEU A O 1
ATOM 571 N N . CYS A 1 75 ? 7.920 3.146 -13.625 1.00 72.06 75 CYS A N 1
ATOM 572 C CA . CYS A 1 75 ? 8.299 2.039 -12.738 1.00 72.06 75 CYS A CA 1
ATOM 573 C C . CYS A 1 75 ? 7.514 2.046 -11.411 1.00 72.06 75 CYS A C 1
ATOM 575 O O . CYS A 1 75 ? 7.917 1.436 -10.421 1.00 72.06 75 CYS A O 1
ATOM 577 N N . GLU A 1 76 ? 6.402 2.784 -11.353 1.00 78.31 76 GLU A N 1
ATOM 578 C CA . GLU A 1 76 ? 5.645 3.034 -10.121 1.00 78.31 76 GLU A CA 1
ATOM 579 C C . GLU A 1 76 ? 5.200 1.731 -9.464 1.00 78.31 76 GLU A C 1
ATOM 581 O O . GLU A 1 76 ? 5.219 1.594 -8.242 1.00 78.31 76 GLU A O 1
ATOM 586 N N . TRP A 1 77 ? 4.798 0.761 -10.281 1.00 77.94 77 TRP A N 1
ATOM 587 C CA . TRP A 1 77 ? 4.307 -0.514 -9.788 1.00 77.94 77 TRP A CA 1
ATOM 588 C C . TRP A 1 77 ? 5.418 -1.316 -9.106 1.00 77.94 77 TRP A C 1
ATOM 590 O O . TRP A 1 77 ? 5.197 -1.879 -8.036 1.00 77.94 77 TRP A O 1
ATOM 600 N N . GLU A 1 78 ? 6.615 -1.312 -9.680 1.00 80.50 78 GLU A N 1
ATOM 601 C CA . GLU A 1 78 ? 7.818 -1.938 -9.151 1.00 80.50 78 GLU A CA 1
ATOM 602 C C . GLU A 1 78 ? 8.231 -1.285 -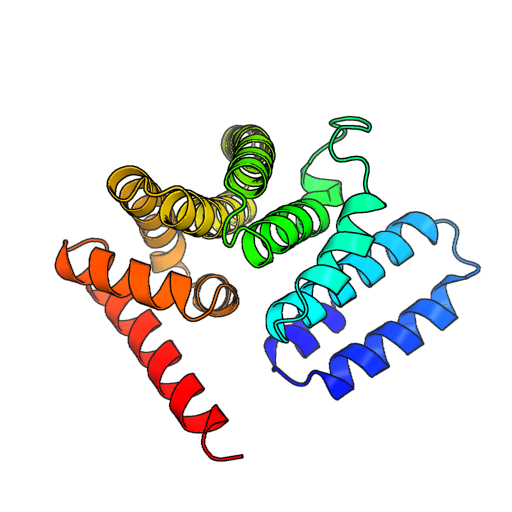7.832 1.00 80.50 78 GLU A C 1
ATOM 604 O O . GLU A 1 78 ? 8.414 -1.989 -6.843 1.00 80.50 78 GLU A O 1
ATOM 609 N N . TYR A 1 79 ? 8.280 0.047 -7.764 1.00 84.75 79 TYR A N 1
ATOM 610 C CA . TYR A 1 79 ? 8.618 0.753 -6.523 1.00 84.75 79 TYR A CA 1
ATOM 611 C C . TYR A 1 79 ? 7.567 0.565 -5.421 1.00 84.75 79 TYR A C 1
ATOM 613 O O . TYR A 1 79 ? 7.908 0.402 -4.250 1.00 84.75 79 TYR A O 1
ATOM 621 N N . LEU A 1 80 ? 6.284 0.498 -5.778 1.00 88.00 80 LEU A N 1
ATOM 622 C CA . LEU A 1 80 ? 5.223 0.171 -4.827 1.00 88.00 80 LEU A CA 1
ATOM 623 C C . LEU A 1 80 ? 5.328 -1.272 -4.308 1.00 88.00 80 LEU A C 1
ATOM 625 O O . LEU A 1 80 ? 4.959 -1.540 -3.163 1.00 88.00 80 LEU A O 1
ATOM 629 N N . ILE A 1 81 ? 5.791 -2.220 -5.125 1.00 85.69 81 ILE A N 1
ATOM 630 C CA . ILE A 1 81 ? 6.040 -3.599 -4.679 1.00 85.69 81 ILE A CA 1
ATOM 631 C C . ILE A 1 81 ? 7.315 -3.663 -3.833 1.00 85.69 81 ILE A C 1
ATOM 633 O O . ILE A 1 81 ? 7.330 -4.375 -2.832 1.00 85.69 81 ILE A O 1
ATOM 637 N N . LEU A 1 82 ? 8.341 -2.881 -4.171 1.00 86.38 82 LEU A N 1
ATOM 638 C CA . LEU A 1 82 ? 9.560 -2.737 -3.376 1.00 86.38 82 LEU A CA 1
ATOM 639 C C . LEU A 1 82 ? 9.246 -2.232 -1.963 1.00 86.38 82 LEU A C 1
ATOM 641 O O . LEU A 1 82 ? 9.648 -2.863 -0.987 1.00 86.38 82 LEU A O 1
ATOM 645 N N . ALA A 1 83 ? 8.441 -1.171 -1.850 1.00 90.25 83 ALA A N 1
ATOM 646 C CA . ALA A 1 83 ? 7.974 -0.670 -0.561 1.00 90.25 83 ALA A CA 1
ATOM 647 C C . ALA A 1 83 ? 7.248 -1.766 0.237 1.00 90.25 83 ALA A C 1
ATOM 649 O O . ALA A 1 83 ? 7.588 -2.015 1.391 1.00 90.25 83 ALA A O 1
ATOM 650 N N . ARG A 1 84 ? 6.311 -2.497 -0.383 1.00 89.88 84 ARG A N 1
ATOM 651 C CA . ARG A 1 84 ? 5.616 -3.616 0.282 1.00 89.88 84 ARG A CA 1
ATOM 652 C C . ARG A 1 84 ? 6.561 -4.746 0.697 1.00 89.88 84 ARG A C 1
ATOM 654 O O . ARG A 1 84 ? 6.355 -5.338 1.751 1.00 89.88 84 ARG A O 1
ATOM 661 N N . ALA A 1 85 ? 7.597 -5.037 -0.090 1.00 87.44 85 ALA A N 1
ATOM 662 C CA . ALA A 1 85 ? 8.597 -6.053 0.237 1.00 87.44 85 ALA A CA 1
ATOM 663 C C . ALA A 1 85 ? 9.416 -5.679 1.482 1.00 87.44 85 ALA A C 1
ATOM 665 O O . ALA A 1 85 ? 9.732 -6.554 2.293 1.00 87.44 85 ALA A O 1
ATOM 666 N N . TRP A 1 86 ? 9.733 -4.392 1.655 1.00 89.31 86 TRP A N 1
ATOM 667 C CA . TRP A 1 86 ? 10.356 -3.886 2.879 1.00 89.31 86 TRP A CA 1
ATOM 668 C C . TRP A 1 86 ? 9.400 -3.959 4.071 1.00 89.31 86 TRP A C 1
ATOM 670 O O . TRP A 1 86 ? 9.773 -4.498 5.110 1.00 89.31 86 TRP A O 1
ATOM 680 N N . LEU A 1 87 ? 8.147 -3.519 3.910 1.00 89.38 87 LEU A N 1
ATOM 681 C CA . LEU A 1 87 ? 7.145 -3.567 4.985 1.00 89.38 87 LEU A CA 1
ATOM 682 C C . LEU A 1 87 ? 6.830 -4.998 5.442 1.00 89.38 87 LEU A C 1
ATOM 684 O O . LEU A 1 87 ? 6.685 -5.239 6.636 1.00 89.38 87 LEU A O 1
ATOM 688 N N . ALA A 1 88 ? 6.794 -5.966 4.524 1.00 86.50 88 ALA A N 1
ATOM 689 C CA . ALA A 1 88 ? 6.570 -7.378 4.846 1.00 86.50 88 ALA A CA 1
ATOM 690 C C . ALA A 1 88 ? 7.694 -8.011 5.693 1.00 86.50 88 ALA A C 1
ATOM 692 O O . ALA A 1 88 ? 7.518 -9.108 6.217 1.00 86.50 88 ALA A O 1
ATOM 693 N N . GLN A 1 89 ? 8.849 -7.351 5.809 1.00 85.62 89 GLN A N 1
ATOM 694 C CA . GLN A 1 89 ? 10.001 -7.796 6.603 1.00 85.62 89 GLN A CA 1
ATOM 695 C C . GLN A 1 89 ? 10.332 -6.860 7.764 1.00 85.62 89 GLN A C 1
ATOM 697 O O . GLN A 1 89 ? 11.312 -7.080 8.473 1.00 85.62 89 GLN A O 1
ATOM 702 N N . ALA A 1 90 ? 9.530 -5.815 7.952 1.00 86.75 90 ALA A N 1
ATOM 703 C CA . ALA A 1 90 ? 9.777 -4.773 8.933 1.00 86.75 90 ALA A CA 1
ATOM 704 C C . ALA A 1 90 ? 9.620 -5.235 10.389 1.00 86.75 90 ALA A C 1
ATOM 706 O O . ALA A 1 90 ? 9.901 -4.450 11.294 1.00 86.75 90 ALA A O 1
ATOM 707 N N . ASP A 1 91 ? 9.185 -6.476 10.634 1.00 83.44 91 ASP A N 1
ATOM 708 C CA . ASP A 1 91 ? 9.092 -7.022 11.986 1.00 83.44 91 ASP A CA 1
ATOM 709 C C . ASP A 1 91 ? 10.469 -6.974 12.673 1.00 83.44 91 ASP A C 1
ATOM 711 O O . ASP A 1 91 ? 11.449 -7.551 12.196 1.00 83.44 91 ASP A O 1
ATOM 715 N N . GLY A 1 92 ? 10.564 -6.183 13.745 1.00 79.62 92 GLY A N 1
ATOM 716 C CA . GLY A 1 92 ? 11.818 -5.884 14.443 1.00 79.62 92 GLY A CA 1
ATOM 717 C C . GLY A 1 92 ? 12.840 -5.030 13.671 1.00 79.62 92 GLY A C 1
ATOM 718 O O . GLY A 1 92 ? 13.953 -4.847 14.161 1.00 79.62 92 GLY A O 1
ATOM 719 N N . GLN A 1 93 ? 12.501 -4.492 12.493 1.00 87.94 93 GLN A N 1
ATOM 720 C CA . GLN A 1 93 ? 13.420 -3.760 11.605 1.00 87.94 93 GLN A CA 1
ATOM 721 C C . GLN A 1 93 ? 12.854 -2.392 11.169 1.00 87.94 93 GLN A C 1
ATOM 723 O O . GLN A 1 93 ? 12.470 -2.215 10.009 1.00 87.94 93 GLN A O 1
ATOM 728 N N . PRO A 1 94 ? 12.845 -1.380 12.058 1.00 88.25 94 PRO A N 1
ATOM 729 C CA . PRO A 1 94 ? 12.280 -0.055 11.767 1.00 88.25 94 PRO A CA 1
ATOM 730 C C . PRO A 1 94 ? 12.945 0.650 10.573 1.00 88.25 94 PRO A C 1
ATOM 732 O O . PRO A 1 94 ? 12.269 1.362 9.834 1.00 88.25 94 PRO A O 1
ATOM 735 N N . ALA A 1 95 ? 14.228 0.380 10.311 1.00 90.88 95 ALA A N 1
ATOM 736 C CA . ALA A 1 95 ? 14.949 0.922 9.157 1.00 90.88 95 ALA A CA 1
ATOM 737 C C . ALA A 1 95 ? 14.297 0.558 7.806 1.00 90.88 95 ALA A C 1
ATOM 739 O O . ALA A 1 95 ? 14.324 1.361 6.877 1.00 90.88 95 ALA A O 1
ATOM 740 N N . LEU A 1 96 ? 13.666 -0.620 7.688 1.00 89.69 96 LEU A N 1
ATOM 741 C CA . LEU A 1 96 ? 12.950 -1.018 6.467 1.00 89.69 96 LEU A CA 1
ATOM 742 C C . LEU A 1 96 ? 11.667 -0.201 6.266 1.00 89.69 96 LEU A C 1
ATOM 744 O O . LEU A 1 96 ? 11.290 0.109 5.135 1.00 89.69 96 LEU A O 1
ATOM 748 N N . VAL A 1 97 ? 11.009 0.189 7.361 1.00 92.38 97 VAL A N 1
ATOM 749 C CA . VAL A 1 97 ? 9.839 1.073 7.307 1.00 92.38 97 VAL A CA 1
ATOM 750 C C . VAL A 1 97 ? 10.256 2.482 6.894 1.00 92.38 97 VAL A C 1
ATOM 752 O O . VAL A 1 97 ? 9.611 3.079 6.033 1.00 92.38 97 VAL A O 1
ATOM 755 N N . GLU A 1 98 ? 11.364 2.992 7.438 1.00 92.25 98 GLU A N 1
ATOM 756 C CA . GLU A 1 98 ? 11.931 4.289 7.045 1.00 92.25 98 GLU A CA 1
ATOM 757 C C . GLU A 1 98 ? 12.324 4.314 5.564 1.00 92.25 98 GLU A C 1
ATOM 759 O O . GLU A 1 98 ? 12.011 5.279 4.867 1.00 92.25 98 GLU A O 1
ATOM 764 N N . GLN A 1 99 ? 12.935 3.240 5.054 1.00 90.50 99 GLN A N 1
ATOM 765 C CA . GLN A 1 99 ? 13.247 3.100 3.628 1.00 90.50 99 GLN A CA 1
ATOM 766 C C . GLN A 1 99 ? 11.987 3.152 2.756 1.00 90.50 99 GLN A C 1
ATOM 768 O O . GLN A 1 99 ? 11.960 3.873 1.757 1.00 90.50 99 GLN A O 1
ATOM 773 N N . ALA A 1 100 ? 10.924 2.443 3.149 1.00 92.31 100 ALA A N 1
ATOM 774 C CA . ALA A 1 100 ? 9.650 2.487 2.437 1.00 92.31 100 ALA A CA 1
ATOM 775 C C . ALA A 1 100 ? 9.043 3.897 2.443 1.00 92.31 100 ALA A C 1
ATOM 777 O O . ALA A 1 100 ? 8.642 4.391 1.391 1.00 92.31 100 ALA A O 1
ATOM 778 N N . LEU A 1 101 ? 9.020 4.579 3.591 1.00 93.75 101 LEU A N 1
ATOM 779 C CA . LEU A 1 101 ? 8.517 5.954 3.685 1.00 93.75 101 LEU A CA 1
ATOM 780 C C . LEU A 1 101 ? 9.359 6.932 2.851 1.00 93.75 101 LEU A C 1
ATOM 782 O O . LEU A 1 101 ? 8.797 7.745 2.118 1.00 93.75 101 LEU A O 1
ATOM 786 N N . GLY A 1 102 ? 10.688 6.807 2.899 1.00 91.19 102 GLY A N 1
ATOM 787 C CA . GLY A 1 102 ? 11.620 7.627 2.123 1.00 91.19 102 GLY A CA 1
ATOM 788 C C . GLY A 1 102 ? 11.504 7.433 0.608 1.00 91.19 102 GLY A C 1
ATOM 789 O O . GLY A 1 102 ? 11.802 8.359 -0.146 1.00 91.19 102 GLY A O 1
ATOM 790 N N . LEU A 1 103 ? 11.035 6.265 0.156 1.00 90.00 103 LEU A N 1
ATOM 791 C CA . LEU A 1 103 ? 10.694 6.001 -1.244 1.00 90.00 103 LEU A CA 1
ATOM 792 C C . LEU A 1 103 ? 9.309 6.557 -1.617 1.00 90.00 103 LEU A C 1
ATOM 794 O O . LEU A 1 103 ? 9.155 7.179 -2.666 1.00 90.00 103 LEU A O 1
ATOM 798 N N . LEU A 1 104 ? 8.300 6.349 -0.768 1.00 92.69 104 LEU A N 1
ATOM 799 C CA . LEU A 1 104 ? 6.911 6.722 -1.060 1.00 92.69 104 LEU A CA 1
ATOM 800 C C . LEU A 1 104 ? 6.681 8.239 -1.042 1.00 92.69 104 LEU A C 1
ATOM 802 O O . LEU A 1 104 ? 5.828 8.724 -1.781 1.00 92.69 104 LEU A O 1
ATOM 806 N N . GLU A 1 105 ? 7.427 8.992 -0.230 1.00 92.94 105 GLU A N 1
ATOM 807 C CA . GLU A 1 105 ? 7.310 10.455 -0.137 1.00 92.94 105 GLU A CA 1
ATOM 808 C C . GLU A 1 105 ? 7.575 11.172 -1.479 1.00 92.94 105 GLU A C 1
ATOM 810 O O . GLU A 1 105 ? 6.671 11.851 -1.972 1.00 92.94 105 GLU A O 1
ATOM 815 N N . PRO A 1 106 ? 8.746 11.018 -2.136 1.00 90.88 106 PRO A N 1
ATOM 816 C CA . PRO A 1 106 ? 8.993 11.672 -3.421 1.00 90.88 106 PRO A CA 1
ATOM 817 C C . PRO A 1 106 ? 8.064 11.167 -4.533 1.00 90.88 106 PRO A C 1
ATOM 819 O O . PRO A 1 106 ? 7.708 11.943 -5.418 1.00 90.88 106 PRO A O 1
ATOM 822 N N . MET A 1 107 ? 7.639 9.898 -4.487 1.00 90.94 107 MET A N 1
ATOM 823 C CA . MET A 1 107 ? 6.656 9.360 -5.434 1.00 90.94 107 MET A CA 1
ATOM 824 C C . MET A 1 107 ? 5.290 10.034 -5.280 1.00 90.94 107 MET A C 1
ATOM 826 O O . MET A 1 107 ? 4.647 10.345 -6.284 1.00 90.94 107 MET A O 1
ATOM 830 N N . LEU A 1 108 ? 4.843 10.254 -4.037 1.00 93.94 108 LEU A N 1
ATOM 831 C CA . LEU A 1 108 ? 3.573 10.917 -3.756 1.00 93.94 108 LEU A CA 1
ATOM 832 C C . LEU A 1 108 ? 3.597 12.354 -4.274 1.00 93.94 108 LEU A C 1
ATOM 834 O O . LEU A 1 108 ? 2.701 12.735 -5.023 1.00 93.94 108 LEU A O 1
ATOM 838 N N . ALA A 1 109 ? 4.649 13.107 -3.942 1.00 91.94 109 ALA A N 1
ATOM 839 C CA . ALA A 1 109 ? 4.805 14.492 -4.379 1.00 91.94 109 ALA A CA 1
ATOM 840 C C . ALA A 1 109 ? 4.807 14.619 -5.914 1.00 91.94 109 ALA A C 1
ATOM 842 O O . ALA A 1 109 ? 4.167 15.510 -6.471 1.00 91.94 109 ALA A O 1
ATOM 843 N N . ASP A 1 110 ? 5.483 13.703 -6.616 1.00 90.81 110 ASP A N 1
ATOM 844 C CA . ASP A 1 110 ? 5.501 13.669 -8.081 1.00 90.81 110 ASP A CA 1
ATOM 845 C C . ASP A 1 110 ? 4.121 13.381 -8.694 1.00 90.81 110 ASP A C 1
ATOM 847 O O . ASP A 1 110 ? 3.747 14.000 -9.696 1.00 90.81 110 ASP A O 1
ATOM 851 N N . ALA A 1 111 ? 3.378 12.436 -8.107 1.00 91.81 111 ALA A N 1
ATOM 852 C CA . ALA A 1 111 ? 2.044 12.058 -8.558 1.00 91.81 111 ALA A CA 1
ATOM 853 C C . ALA A 1 111 ? 1.017 13.172 -8.314 1.00 91.81 111 ALA A C 1
ATOM 855 O O . ALA A 1 111 ? 0.198 13.435 -9.194 1.00 91.81 111 ALA A O 1
ATOM 856 N N . GLU A 1 112 ? 1.092 13.843 -7.162 1.00 93.75 112 GLU A N 1
ATOM 857 C CA . GLU A 1 112 ? 0.253 14.996 -6.819 1.00 93.75 112 GLU A CA 1
ATOM 858 C C . GLU A 1 112 ? 0.525 16.180 -7.750 1.00 93.75 112 GLU A C 1
ATOM 860 O O . GLU A 1 112 ? -0.410 16.726 -8.324 1.00 93.75 112 GLU A O 1
ATOM 865 N N . ALA A 1 113 ? 1.796 16.519 -7.992 1.00 92.44 113 ALA A N 1
ATOM 866 C CA . ALA A 1 113 ? 2.174 17.627 -8.877 1.00 92.44 113 ALA A CA 1
ATOM 867 C C . ALA A 1 113 ? 1.740 17.438 -10.345 1.00 92.44 113 ALA A C 1
ATOM 869 O O . ALA A 1 113 ? 1.828 18.372 -11.141 1.00 92.44 113 ALA A O 1
ATOM 870 N N . ARG A 1 114 ? 1.328 16.224 -10.722 1.00 90.69 114 ARG A N 1
ATOM 871 C CA . ARG A 1 114 ? 0.910 15.845 -12.080 1.00 90.69 114 ARG A CA 1
ATOM 872 C C . ARG A 1 114 ? -0.532 15.336 -12.136 1.00 90.69 114 ARG A C 1
ATOM 874 O O . ARG A 1 114 ? -0.892 14.702 -13.126 1.00 90.69 114 ARG A O 1
ATOM 881 N N . ASP A 1 115 ? -1.313 15.541 -11.074 1.00 90.69 115 ASP A N 1
ATOM 882 C CA . ASP A 1 115 ? -2.720 15.129 -10.964 1.00 90.69 115 ASP A CA 1
ATOM 883 C C . ASP A 1 115 ? -2.973 13.646 -11.306 1.00 90.69 115 ASP A C 1
ATOM 885 O O . ASP A 1 115 ? -4.024 13.252 -11.820 1.00 90.69 115 ASP A O 1
ATOM 889 N N . ARG A 1 116 ? -2.005 12.772 -10.999 1.00 91.62 116 ARG A N 1
ATOM 890 C CA . ARG A 1 116 ? -2.113 11.323 -11.229 1.00 91.62 116 ARG A CA 1
ATOM 891 C C . ARG A 1 116 ? -2.887 10.668 -10.086 1.00 91.62 116 ARG A C 1
ATOM 893 O O . ARG A 1 116 ? -2.312 9.935 -9.284 1.00 91.62 116 ARG A O 1
ATOM 900 N N . VAL A 1 117 ? -4.192 10.930 -10.003 1.00 91.56 117 VAL A N 1
ATOM 901 C CA . VAL A 1 117 ? -5.057 10.520 -8.873 1.00 91.56 117 VAL A CA 1
ATOM 902 C C . VAL A 1 117 ? -4.948 9.024 -8.548 1.00 91.56 117 VAL A C 1
ATOM 904 O O . VAL A 1 117 ? -4.762 8.664 -7.387 1.00 91.56 117 VAL A O 1
ATOM 907 N N . ASP A 1 118 ? -4.967 8.144 -9.554 1.00 90.50 118 ASP A N 1
ATOM 908 C CA . ASP A 1 118 ? -4.812 6.693 -9.355 1.00 90.50 118 ASP A CA 1
ATOM 909 C C . ASP A 1 118 ? -3.487 6.319 -8.673 1.00 90.50 118 ASP A C 1
ATOM 911 O O . ASP A 1 118 ? -3.429 5.401 -7.848 1.00 90.50 118 ASP A O 1
ATOM 915 N N . SER A 1 119 ? -2.414 7.021 -9.031 1.00 91.06 119 SER A N 1
ATOM 916 C CA . SER A 1 119 ? -1.081 6.839 -8.465 1.00 91.06 119 SER A CA 1
ATOM 917 C C . SER A 1 119 ? -1.022 7.351 -7.033 1.00 91.06 119 SER A C 1
ATOM 919 O O . SER A 1 119 ? -0.595 6.616 -6.143 1.00 91.06 119 SER A O 1
ATOM 921 N N . VAL A 1 120 ? -1.537 8.562 -6.797 1.00 95.19 120 VAL A N 1
ATOM 922 C CA . VAL A 1 120 ? -1.680 9.155 -5.458 1.00 95.19 120 VAL A CA 1
ATOM 923 C C . VAL A 1 120 ? -2.392 8.177 -4.527 1.00 95.19 120 VAL A C 1
ATOM 925 O O . VAL A 1 120 ? -1.903 7.870 -3.443 1.00 95.19 120 VAL A O 1
ATOM 928 N N . LEU A 1 121 ? -3.505 7.612 -4.981 1.00 94.81 121 LEU A N 1
ATOM 929 C CA . LEU A 1 121 ? -4.328 6.709 -4.193 1.00 94.81 121 LEU A CA 1
ATOM 930 C C . LEU A 1 121 ? -3.587 5.412 -3.830 1.00 94.81 121 LEU A C 1
ATOM 932 O O . LEU A 1 121 ? -3.581 5.010 -2.666 1.00 94.81 121 LEU A O 1
ATOM 936 N N . ARG A 1 122 ? -2.889 4.789 -4.790 1.00 93.31 122 ARG A N 1
ATOM 937 C CA . ARG A 1 122 ? -2.066 3.593 -4.527 1.00 93.31 122 ARG A CA 1
ATOM 938 C C . ARG A 1 122 ? -0.911 3.875 -3.567 1.00 93.31 122 ARG A C 1
ATOM 940 O O . ARG A 1 122 ? -0.615 3.027 -2.728 1.00 93.31 122 ARG A O 1
ATOM 947 N N . ILE A 1 123 ? -0.268 5.036 -3.686 1.00 95.31 123 ILE A N 1
ATOM 948 C CA . ILE A 1 123 ? 0.851 5.434 -2.823 1.00 95.31 123 ILE A CA 1
ATOM 949 C C . ILE A 1 123 ? 0.357 5.707 -1.397 1.00 95.31 123 ILE A C 1
ATOM 951 O O . ILE A 1 123 ? 0.950 5.198 -0.446 1.00 95.31 123 ILE A O 1
ATOM 955 N N . LEU A 1 124 ? -0.753 6.439 -1.236 1.00 97.31 124 LEU A N 1
ATOM 956 C CA . LEU A 1 124 ? -1.344 6.737 0.074 1.00 97.31 124 LEU A CA 1
ATOM 957 C C . LEU A 1 124 ? -1.726 5.465 0.840 1.00 97.31 124 LEU A C 1
ATOM 959 O O . LEU A 1 124 ? -1.480 5.383 2.041 1.00 97.31 124 LEU A O 1
ATOM 963 N N . VAL A 1 125 ? -2.280 4.461 0.157 1.00 95.75 125 VAL A N 1
ATOM 964 C CA . VAL A 1 125 ? -2.660 3.180 0.773 1.00 95.75 125 VAL A CA 1
ATOM 965 C C . VAL A 1 125 ? -1.446 2.452 1.367 1.00 95.75 125 VAL A C 1
ATOM 967 O O . VAL A 1 125 ? -1.477 2.079 2.540 1.00 95.75 125 VAL A O 1
ATOM 970 N N . VAL A 1 126 ? -0.350 2.316 0.609 1.00 95.25 126 VAL A N 1
ATOM 971 C CA . VAL A 1 126 ? 0.883 1.675 1.112 1.00 95.25 126 VAL A CA 1
ATOM 972 C C . VAL A 1 126 ? 1.527 2.519 2.215 1.00 95.25 126 VAL A C 1
ATOM 974 O O . VAL A 1 126 ? 1.959 1.987 3.238 1.00 95.25 126 VAL A O 1
ATOM 977 N N . ARG A 1 127 ? 1.551 3.848 2.046 1.00 96.56 127 ARG A N 1
ATOM 978 C CA . ARG A 1 127 ? 2.105 4.789 3.030 1.00 96.56 127 ARG A CA 1
ATOM 979 C C . ARG A 1 127 ? 1.356 4.730 4.362 1.00 96.56 127 ARG A C 1
ATOM 981 O O . ARG A 1 127 ? 1.997 4.761 5.407 1.00 96.56 127 ARG A O 1
ATOM 988 N N . ALA A 1 128 ? 0.029 4.606 4.346 1.00 96.50 128 ALA A N 1
ATOM 989 C CA . ALA A 1 128 ? -0.765 4.454 5.564 1.00 96.50 128 ALA A CA 1
ATOM 990 C C . ALA A 1 128 ? -0.387 3.173 6.332 1.00 96.50 128 ALA A C 1
ATOM 992 O O . ALA A 1 128 ? -0.205 3.223 7.549 1.00 96.50 128 ALA A O 1
ATOM 993 N N . GLY A 1 129 ? -0.184 2.056 5.622 1.00 92.62 129 GLY A N 1
ATOM 994 C CA . GLY A 1 129 ? 0.320 0.811 6.214 1.00 92.62 129 GLY A CA 1
ATOM 995 C C . GLY A 1 129 ? 1.732 0.955 6.796 1.00 92.62 129 GLY A C 1
ATOM 996 O O . GLY A 1 129 ? 1.986 0.524 7.919 1.00 92.62 129 GLY A O 1
ATOM 997 N N . ALA A 1 130 ? 2.633 1.635 6.081 1.00 93.69 130 ALA A N 1
ATOM 998 C CA . ALA A 1 130 ? 3.982 1.926 6.569 1.00 93.69 130 ALA A CA 1
ATOM 999 C C . ALA A 1 130 ? 3.967 2.762 7.861 1.00 93.69 130 ALA A C 1
ATOM 1001 O O . ALA A 1 130 ? 4.629 2.413 8.835 1.00 93.69 130 ALA A O 1
ATOM 1002 N N . LEU A 1 131 ? 3.171 3.834 7.903 1.00 94.31 131 LEU A N 1
ATOM 1003 C CA . LEU A 1 131 ? 3.042 4.703 9.080 1.00 94.31 131 LEU A CA 1
ATOM 1004 C C . LEU A 1 131 ? 2.445 3.967 10.285 1.00 94.31 131 LEU A C 1
ATOM 1006 O O . LEU A 1 131 ? 2.846 4.224 11.422 1.00 94.31 131 LEU A O 1
ATOM 1010 N N . GLN A 1 132 ? 1.523 3.031 10.047 1.00 90.25 132 GLN A N 1
ATOM 1011 C CA . GLN A 1 132 ? 0.984 2.184 11.105 1.00 90.25 132 GLN A CA 1
ATOM 1012 C C . GLN A 1 132 ? 2.071 1.285 11.711 1.00 90.25 132 GLN A C 1
ATOM 1014 O O . GLN A 1 1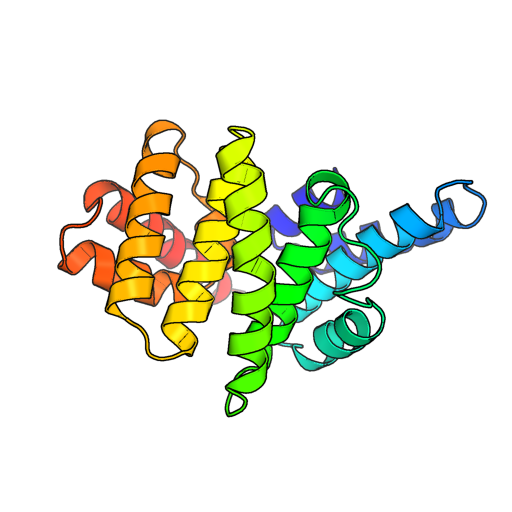32 ? 2.164 1.193 12.934 1.00 90.25 132 GLN A O 1
ATOM 1019 N N . LEU A 1 133 ? 2.917 0.673 10.874 1.00 87.00 133 LEU A N 1
ATOM 1020 C CA . LEU A 1 133 ? 4.049 -0.148 11.323 1.00 87.00 133 LEU A CA 1
ATOM 1021 C C . LEU A 1 133 ? 5.127 0.678 12.037 1.00 87.00 133 LEU A C 1
ATOM 1023 O O . LEU A 1 133 ? 5.729 0.197 12.991 1.00 87.00 133 LEU A O 1
ATOM 1027 N N . PHE A 1 134 ? 5.330 1.935 11.634 1.00 86.88 134 PHE A N 1
ATOM 1028 C CA . PHE A 1 134 ? 6.270 2.855 12.285 1.00 86.88 134 PHE A CA 1
ATOM 1029 C C . PHE A 1 134 ? 5.745 3.463 13.600 1.00 86.88 134 PHE A C 1
ATOM 1031 O O . PHE A 1 134 ? 6.343 4.395 14.131 1.00 86.88 134 PHE A O 1
ATOM 1038 N N . ALA A 1 135 ? 4.605 2.983 14.112 1.00 84.19 135 ALA A N 1
ATOM 1039 C CA . ALA A 1 135 ? 3.944 3.508 15.306 1.00 84.19 135 ALA A CA 1
ATOM 1040 C C . ALA A 1 135 ? 3.619 5.019 15.230 1.00 84.19 135 ALA A C 1
ATOM 1042 O O . ALA A 1 135 ? 3.642 5.722 16.242 1.00 84.19 135 ALA A O 1
ATOM 1043 N N . ARG A 1 136 ? 3.244 5.514 14.038 1.00 88.69 136 ARG A N 1
ATOM 1044 C CA . ARG A 1 136 ? 2.708 6.872 13.808 1.00 88.69 136 ARG A CA 1
ATOM 1045 C C . ARG A 1 136 ? 1.201 6.830 13.504 1.00 88.69 136 ARG A C 1
ATOM 1047 O O . ARG A 1 136 ? 0.791 7.094 12.372 1.00 88.69 136 ARG A O 1
ATOM 1054 N N . PRO A 1 137 ? 0.344 6.484 14.483 1.00 88.12 137 PRO A N 1
ATOM 1055 C CA . PRO A 1 137 ? -1.060 6.157 14.233 1.00 88.12 137 PRO A CA 1
ATOM 1056 C C . PRO A 1 137 ? -1.880 7.334 13.694 1.00 88.12 137 PRO A C 1
ATOM 1058 O O . PRO A 1 137 ? -2.692 7.141 12.795 1.00 88.12 137 PRO A O 1
ATOM 1061 N N . GLU A 1 138 ? -1.664 8.553 14.190 1.00 93.69 138 GLU A N 1
ATOM 1062 C CA . GLU A 1 138 ? -2.430 9.722 13.733 1.00 93.69 138 GLU A CA 1
ATOM 1063 C C . GLU A 1 138 ? -2.058 10.113 12.290 1.00 93.69 138 GLU A C 1
ATOM 1065 O O . GLU A 1 138 ? -2.932 10.420 11.482 1.00 93.69 138 GLU A O 1
ATOM 1070 N N . GLU A 1 139 ? -0.781 9.998 11.907 1.00 95.50 139 GLU A N 1
ATOM 1071 C CA . GLU A 1 139 ? -0.356 10.206 10.515 1.00 95.50 139 GLU A CA 1
ATOM 1072 C C . GLU A 1 139 ? -0.861 9.098 9.586 1.00 95.50 139 GLU A C 1
ATOM 1074 O O . GLU A 1 139 ? -1.258 9.376 8.451 1.00 95.50 139 GLU A O 1
ATOM 1079 N N . ALA A 1 140 ? -0.884 7.849 10.061 1.00 95.94 140 ALA A N 1
ATOM 1080 C CA . ALA A 1 140 ? -1.460 6.729 9.325 1.00 95.94 140 ALA A CA 1
ATOM 1081 C C . ALA A 1 140 ? -2.953 6.961 9.050 1.00 95.94 140 ALA A C 1
ATOM 1083 O O . ALA A 1 140 ? -3.401 6.787 7.917 1.00 95.94 140 ALA A O 1
ATOM 1084 N N . LEU A 1 141 ? -3.711 7.416 10.055 1.00 96.50 141 LEU A N 1
ATOM 1085 C CA . LEU A 1 141 ? -5.136 7.729 9.921 1.00 96.50 141 LEU A CA 1
ATOM 1086 C C . LEU A 1 141 ? -5.389 8.933 9.014 1.00 96.50 141 LEU A C 1
ATOM 1088 O O . LEU A 1 141 ? -6.293 8.873 8.184 1.00 96.50 141 LEU A O 1
ATOM 1092 N N . ALA A 1 142 ? -4.587 9.995 9.117 1.00 97.06 142 ALA A N 1
ATOM 1093 C CA . ALA A 1 142 ? -4.689 11.140 8.215 1.00 97.06 142 ALA A CA 1
ATOM 1094 C C . ALA A 1 142 ? -4.416 10.727 6.757 1.00 97.06 142 ALA A C 1
ATOM 1096 O O . ALA A 1 142 ? -5.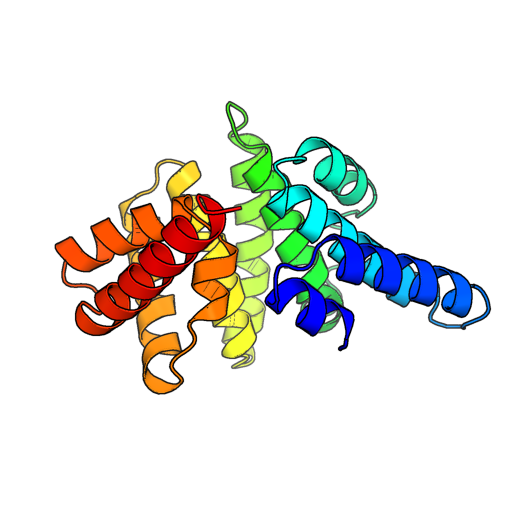172 11.078 5.848 1.00 97.06 142 ALA A O 1
ATOM 1097 N N . THR A 1 143 ? -3.374 9.920 6.541 1.00 97.81 143 THR A N 1
ATOM 1098 C CA . THR A 1 143 ? -3.007 9.386 5.220 1.00 97.81 143 THR A CA 1
ATOM 1099 C C . THR A 1 143 ? -4.107 8.477 4.665 1.00 97.81 143 THR A C 1
ATOM 1101 O O . THR A 1 143 ? -4.521 8.642 3.516 1.00 97.81 143 THR A O 1
ATOM 1104 N N . LEU A 1 144 ? -4.638 7.564 5.486 1.00 97.81 144 LEU A N 1
ATOM 1105 C CA . LEU A 1 144 ? -5.748 6.692 5.103 1.00 97.81 144 LEU A CA 1
ATOM 1106 C C . LEU A 1 144 ? -7.019 7.497 4.806 1.00 97.81 144 LEU A C 1
ATOM 1108 O O . LEU A 1 144 ? -7.697 7.218 3.822 1.00 97.81 144 LEU A O 1
ATOM 1112 N N . GLY A 1 145 ? -7.331 8.516 5.607 1.00 97.50 145 GLY A N 1
ATOM 1113 C CA . GLY A 1 145 ? -8.490 9.382 5.397 1.00 97.50 145 GLY A CA 1
ATOM 1114 C C . GLY A 1 145 ? -8.462 10.064 4.032 1.00 97.50 145 GLY A C 1
ATOM 1115 O O . GLY A 1 145 ? -9.463 10.042 3.316 1.00 97.50 145 GLY A O 1
ATOM 1116 N N . ARG A 1 146 ? -7.294 10.574 3.616 1.00 97.50 146 ARG A N 1
ATOM 1117 C CA . ARG A 1 146 ? -7.099 11.113 2.259 1.00 97.50 146 ARG A CA 1
ATOM 1118 C C . ARG A 1 146 ? -7.370 10.058 1.186 1.00 97.50 146 ARG A C 1
ATOM 1120 O O . ARG A 1 146 ? -8.096 10.337 0.235 1.00 97.50 146 ARG A O 1
ATOM 1127 N N . ALA A 1 147 ? -6.835 8.846 1.350 1.00 97.38 147 ALA A N 1
ATOM 1128 C CA . ALA A 1 147 ? -7.066 7.754 0.404 1.00 97.38 147 ALA A CA 1
ATOM 1129 C C . ALA A 1 147 ? -8.554 7.382 0.303 1.00 97.38 147 ALA A C 1
ATOM 1131 O O . ALA A 1 147 ? -9.064 7.197 -0.798 1.00 97.38 147 ALA A O 1
ATOM 1132 N N . LEU A 1 148 ? -9.261 7.310 1.433 1.00 97.44 148 LEU A N 1
ATOM 1133 C CA . LEU A 1 148 ? -10.686 6.976 1.487 1.00 97.44 148 LEU A CA 1
ATOM 1134 C C . LEU A 1 148 ? -11.555 8.026 0.790 1.00 97.44 148 LEU A C 1
ATOM 1136 O O . LEU A 1 148 ? -12.458 7.653 0.047 1.00 97.44 148 LEU A O 1
ATOM 1140 N N . VAL A 1 149 ? -11.271 9.317 0.990 1.00 95.88 149 VAL A N 1
ATOM 1141 C CA . VAL A 1 149 ? -12.008 10.416 0.339 1.00 95.88 149 VAL A CA 1
ATOM 1142 C C . VAL A 1 149 ? -11.848 10.369 -1.179 1.00 95.88 149 VAL A C 1
ATOM 1144 O O . VAL A 1 149 ? -12.835 10.504 -1.895 1.00 95.88 149 VAL A O 1
ATOM 1147 N N . LEU A 1 150 ? -10.629 10.129 -1.671 1.00 95.06 150 LEU A N 1
ATOM 1148 C CA . LEU A 1 150 ? -10.370 10.006 -3.109 1.00 95.06 150 LEU A CA 1
ATOM 1149 C C . LEU A 1 150 ? -10.973 8.722 -3.700 1.00 95.06 150 LEU A C 1
ATOM 1151 O O . LEU A 1 150 ? -11.412 8.712 -4.845 1.00 95.06 150 LEU A O 1
ATOM 1155 N N . ALA A 1 151 ? -11.000 7.637 -2.925 1.00 94.69 151 ALA A N 1
ATOM 1156 C CA . ALA A 1 151 ? -11.467 6.329 -3.371 1.00 94.69 151 ALA A CA 1
ATOM 1157 C C . ALA A 1 151 ? -12.992 6.172 -3.383 1.00 94.69 151 ALA A C 1
ATOM 1159 O O . ALA A 1 151 ? -13.514 5.392 -4.180 1.00 94.69 151 ALA A O 1
ATOM 1160 N N . ALA A 1 152 ? -13.695 6.848 -2.471 1.00 93.31 152 ALA A N 1
ATOM 1161 C CA . ALA A 1 152 ? -15.116 6.621 -2.228 1.00 93.31 152 ALA A CA 1
ATOM 1162 C C . ALA A 1 152 ? -16.028 6.902 -3.441 1.00 93.31 152 ALA A C 1
ATOM 1164 O O . ALA A 1 152 ? -16.918 6.076 -3.662 1.00 93.31 152 ALA A O 1
ATOM 1165 N N . PRO A 1 153 ? -15.836 7.981 -4.234 1.00 91.81 153 PRO A N 1
ATOM 1166 C CA . PRO A 1 153 ? -16.681 8.262 -5.399 1.00 91.81 153 PRO A CA 1
ATOM 1167 C C . PRO A 1 153 ? -16.614 7.168 -6.471 1.00 91.81 153 PRO A C 1
ATOM 1169 O O . PRO A 1 153 ? -17.634 6.803 -7.044 1.00 91.81 153 PRO A O 1
ATOM 1172 N N . GLU A 1 154 ? -15.424 6.604 -6.682 1.00 88.81 154 GLU A N 1
ATOM 1173 C CA . GLU A 1 154 ? -15.155 5.580 -7.702 1.00 88.81 154 GLU A CA 1
ATOM 1174 C C . GLU A 1 154 ? -15.331 4.143 -7.172 1.00 88.81 154 GLU A C 1
ATOM 1176 O O . GLU A 1 154 ? -15.246 3.170 -7.920 1.00 88.81 154 GLU A O 1
ATOM 1181 N N . GLY A 1 155 ? -15.557 3.974 -5.864 1.00 89.56 155 GLY A N 1
ATOM 1182 C CA . GLY A 1 155 ? -15.795 2.666 -5.248 1.00 89.56 155 GLY A CA 1
ATOM 1183 C C . GLY A 1 155 ? -14.587 1.720 -5.284 1.00 89.56 155 GLY A C 1
ATOM 1184 O O . GLY A 1 155 ? -14.747 0.504 -5.411 1.00 89.56 155 GLY A O 1
ATOM 1185 N N . TYR A 1 156 ? -13.369 2.249 -5.174 1.00 89.62 156 TYR A N 1
ATOM 1186 C CA . TYR A 1 156 ? -12.137 1.459 -5.218 1.00 89.62 156 TYR A CA 1
ATOM 1187 C C . TYR A 1 156 ? -11.950 0.492 -4.030 1.00 89.62 156 TYR A C 1
ATOM 1189 O O . TYR A 1 156 ? -11.342 0.832 -3.017 1.00 89.62 156 TYR A O 1
ATOM 1197 N N . VAL A 1 157 ? -12.370 -0.764 -4.176 1.00 88.19 157 VAL A N 1
ATOM 1198 C CA . VAL A 1 157 ? -12.241 -1.774 -3.106 1.00 88.19 157 VAL A CA 1
ATOM 1199 C C . VAL A 1 157 ? -10.871 -2.462 -3.086 1.00 88.19 157 VAL A C 1
ATOM 1201 O O . VAL A 1 157 ? -10.228 -2.579 -2.043 1.00 88.19 157 VAL A O 1
ATOM 1204 N N . ARG A 1 158 ? -10.409 -2.940 -4.248 1.00 85.00 158 ARG A N 1
ATOM 1205 C CA . ARG A 1 158 ? -9.307 -3.916 -4.343 1.00 85.00 158 ARG A CA 1
ATOM 1206 C C . ARG A 1 158 ? -7.992 -3.430 -3.735 1.00 85.00 158 ARG A C 1
ATOM 1208 O O . ARG A 1 158 ? -7.277 -4.201 -3.113 1.00 85.00 158 ARG A O 1
ATOM 1215 N N . LEU A 1 159 ? -7.719 -2.146 -3.893 1.00 87.75 159 LEU A N 1
ATOM 1216 C CA . LEU A 1 159 ? -6.491 -1.511 -3.443 1.00 87.75 159 LEU A CA 1
ATOM 1217 C C . LEU A 1 159 ? -6.329 -1.496 -1.920 1.00 87.75 159 LEU A C 1
ATOM 1219 O O . LEU A 1 159 ? -5.205 -1.618 -1.459 1.00 87.75 159 LEU A O 1
ATOM 1223 N N . PHE A 1 160 ? -7.416 -1.467 -1.145 1.00 90.81 160 PHE A N 1
ATOM 1224 C CA . PHE A 1 160 ? -7.335 -1.662 0.306 1.00 90.81 160 PHE A CA 1
ATOM 1225 C C . PHE A 1 160 ? -7.180 -3.143 0.666 1.00 90.81 160 PHE A C 1
ATOM 1227 O O . PHE A 1 160 ? -6.422 -3.479 1.570 1.00 90.81 160 PHE A O 1
ATOM 1234 N N . LEU A 1 161 ? -7.878 -4.032 -0.050 1.00 86.69 161 LEU A N 1
ATOM 1235 C CA . LEU A 1 161 ? -7.848 -5.475 0.214 1.00 86.69 161 LEU A CA 1
ATOM 1236 C C . LEU A 1 161 ? -6.478 -6.104 -0.033 1.00 86.69 161 LEU A C 1
ATOM 1238 O O . LEU A 1 161 ? -6.092 -7.016 0.695 1.00 86.69 161 LEU A O 1
ATOM 1242 N N . ASP A 1 162 ? -5.753 -5.624 -1.045 1.00 82.94 162 ASP A N 1
ATOM 1243 C CA . ASP A 1 162 ? -4.423 -6.131 -1.393 1.00 82.94 162 ASP A CA 1
ATOM 1244 C C . ASP A 1 162 ? -3.392 -5.904 -0.264 1.00 82.94 162 ASP A C 1
ATOM 1246 O O . ASP A 1 162 ? -2.402 -6.628 -0.196 1.00 82.94 162 ASP A O 1
ATOM 1250 N N . GLU A 1 163 ? -3.642 -4.969 0.662 1.00 84.88 163 GLU A N 1
ATOM 1251 C CA . GLU A 1 163 ? -2.808 -4.741 1.856 1.00 84.88 163 GLU A CA 1
ATOM 1252 C C . GLU A 1 163 ? -3.154 -5.676 3.036 1.00 84.88 163 GLU A C 1
ATOM 1254 O O . GLU A 1 163 ? -2.464 -5.695 4.057 1.00 84.88 163 GLU A O 1
ATOM 1259 N N . GLY A 1 164 ? -4.225 -6.467 2.922 1.00 85.75 164 GLY A N 1
ATOM 1260 C CA . GLY A 1 164 ? -4.563 -7.522 3.876 1.00 85.75 164 GLY A CA 1
ATOM 1261 C C . GLY A 1 164 ? -5.014 -7.046 5.266 1.00 85.75 164 GLY A C 1
ATOM 1262 O O . GLY A 1 164 ? -5.583 -5.968 5.450 1.00 85.75 164 GLY A O 1
ATOM 1263 N N . GLN A 1 165 ? -4.800 -7.903 6.271 1.00 86.38 165 GLN A N 1
ATOM 1264 C CA . GLN A 1 165 ? -5.290 -7.694 7.642 1.00 86.38 165 GLN A CA 1
ATOM 1265 C C . GLN A 1 165 ? -4.756 -6.433 8.348 1.00 86.38 165 GLN A C 1
ATOM 1267 O O . GLN A 1 165 ? -5.543 -5.823 9.078 1.00 86.38 165 GLN A O 1
ATOM 1272 N N . PRO A 1 166 ? -3.496 -5.990 8.148 1.00 87.06 166 PRO A N 1
ATOM 1273 C CA . PRO A 1 166 ? -3.034 -4.711 8.692 1.00 87.06 166 PRO A CA 1
ATOM 1274 C C . PRO A 1 166 ? -3.922 -3.535 8.260 1.00 87.06 166 PRO A C 1
ATOM 1276 O O . PRO A 1 166 ? -4.377 -2.755 9.098 1.00 87.06 166 PRO A O 1
ATOM 1279 N N . MET A 1 167 ? -4.291 -3.476 6.976 1.00 92.75 167 MET A N 1
ATOM 1280 C CA . MET A 1 167 ? -5.193 -2.441 6.465 1.00 92.75 167 MET A CA 1
ATOM 1281 C C . MET A 1 167 ? -6.610 -2.574 7.026 1.00 92.75 167 MET A C 1
ATOM 1283 O O . MET A 1 167 ? -7.218 -1.572 7.396 1.00 92.75 167 MET A O 1
ATOM 1287 N N . ALA A 1 168 ? -7.125 -3.798 7.184 1.00 92.88 168 ALA A N 1
ATOM 1288 C CA . ALA A 1 168 ? -8.404 -4.015 7.862 1.00 92.88 168 ALA A CA 1
ATOM 1289 C C . ALA A 1 168 ? -8.389 -3.477 9.306 1.00 92.88 168 ALA A C 1
ATOM 1291 O O . ALA A 1 168 ? -9.368 -2.879 9.753 1.00 92.88 168 ALA A O 1
ATOM 1292 N N . ALA A 1 169 ? -7.284 -3.639 10.041 1.00 92.88 169 ALA A N 1
ATOM 1293 C CA . ALA A 1 169 ? -7.142 -3.070 11.380 1.00 92.88 169 ALA A CA 1
ATOM 1294 C C . ALA A 1 169 ? -7.166 -1.534 11.357 1.00 92.88 169 ALA A C 1
A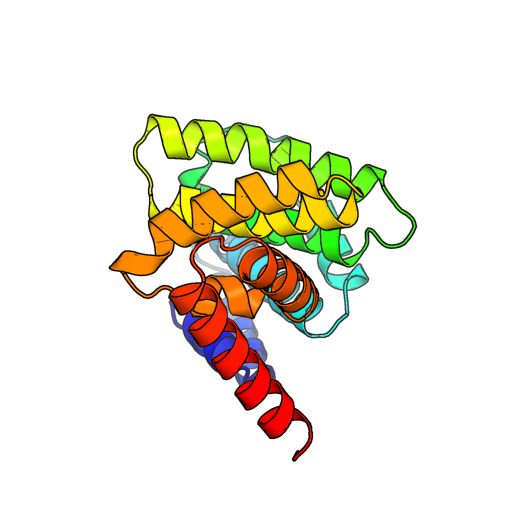TOM 1296 O O . ALA A 1 169 ? -7.886 -0.933 12.155 1.00 92.88 169 ALA A O 1
ATOM 1297 N N . LEU A 1 170 ? -6.454 -0.903 10.418 1.00 95.06 170 LEU A N 1
ATOM 1298 C CA . LEU A 1 170 ? -6.463 0.555 10.273 1.00 95.06 170 LEU A CA 1
ATOM 1299 C C . LEU A 1 170 ? -7.850 1.092 9.881 1.00 95.06 170 LEU A C 1
ATOM 1301 O O . LEU A 1 170 ? -8.303 2.088 10.442 1.00 95.06 170 LEU A O 1
ATOM 1305 N N . LEU A 1 171 ? -8.567 0.393 8.995 1.00 97.00 171 LEU A N 1
ATOM 1306 C CA . LEU A 1 171 ? -9.940 0.728 8.595 1.00 97.00 171 LEU A CA 1
ATOM 1307 C C . LEU A 1 171 ? -10.932 0.661 9.764 1.00 97.00 171 LEU A C 1
ATOM 1309 O O . LEU A 1 171 ? -11.819 1.507 9.846 1.00 97.00 171 LEU A O 1
ATOM 1313 N N . ARG A 1 172 ? -10.782 -0.290 10.699 1.00 96.62 172 ARG A N 1
ATOM 1314 C CA . ARG A 1 172 ? -11.618 -0.335 11.919 1.00 96.62 172 ARG A CA 1
ATOM 1315 C C . ARG A 1 172 ? -11.412 0.903 12.791 1.00 96.62 172 ARG A C 1
ATOM 1317 O O . ARG A 1 172 ? -12.380 1.433 13.328 1.00 96.62 172 ARG A O 1
ATOM 1324 N N . ILE A 1 173 ? -10.169 1.371 12.911 1.00 96.12 173 ILE A N 1
ATOM 1325 C CA . ILE A 1 173 ? -9.845 2.587 13.669 1.00 96.12 173 ILE A CA 1
ATOM 1326 C C . ILE A 1 173 ? -10.389 3.825 12.942 1.00 96.12 173 ILE A C 1
ATOM 1328 O O . ILE A 1 173 ? -10.996 4.688 13.568 1.00 96.12 173 ILE A O 1
ATOM 1332 N N . ALA A 1 174 ? -10.228 3.903 11.619 1.00 96.75 174 ALA A N 1
ATOM 1333 C CA . ALA A 1 174 ? -10.794 4.990 10.820 1.00 96.75 174 ALA A CA 1
ATOM 1334 C C . ALA A 1 174 ? -12.326 5.051 10.951 1.00 96.75 174 ALA A C 1
ATOM 1336 O O . ALA A 1 174 ? -12.881 6.123 11.192 1.00 96.75 174 ALA A O 1
ATOM 1337 N N . HIS A 1 175 ? -12.998 3.897 10.888 1.00 97.38 175 HIS A N 1
ATOM 1338 C CA . HIS A 1 175 ? -14.441 3.787 11.086 1.00 97.38 175 HIS A CA 1
ATOM 1339 C C . HIS A 1 175 ? -14.872 4.283 12.475 1.00 97.38 175 HIS A C 1
ATOM 1341 O O . HIS A 1 175 ? -15.781 5.106 12.565 1.00 97.38 175 HIS A O 1
ATOM 1347 N N . SER A 1 176 ? -14.195 3.861 13.552 1.00 96.50 176 SER A N 1
ATOM 1348 C CA . SER A 1 176 ? -14.537 4.299 14.918 1.00 96.50 176 SER A CA 1
ATOM 1349 C C . SER A 1 176 ? -14.262 5.785 15.172 1.00 96.50 176 SER A C 1
ATOM 1351 O O . SER A 1 176 ? -14.921 6.396 16.011 1.00 96.50 176 SER A O 1
ATOM 1353 N N . ARG A 1 177 ? -13.325 6.383 14.426 1.00 95.75 177 ARG A N 1
ATOM 1354 C CA . ARG A 1 177 ? -13.029 7.826 14.430 1.00 95.75 177 ARG A CA 1
ATOM 1355 C C . ARG A 1 177 ? -13.941 8.636 13.492 1.00 95.75 177 ARG A C 1
ATOM 1357 O O . ARG A 1 177 ? -13.769 9.847 13.398 1.00 95.75 177 ARG A O 1
ATOM 1364 N N . GLY A 1 178 ? -14.892 8.002 12.798 1.00 95.19 178 GLY A N 1
ATOM 1365 C CA . GLY A 1 178 ? -15.831 8.680 11.895 1.00 95.19 178 GLY A CA 1
ATOM 1366 C C . GLY A 1 178 ? -15.228 9.116 10.554 1.00 95.19 178 GLY A C 1
ATOM 1367 O O . GLY A 1 178 ? -15.787 9.975 9.877 1.00 95.19 178 GLY A O 1
ATOM 1368 N N . ILE A 1 179 ? -14.097 8.538 10.147 1.00 96.00 179 ILE A N 1
ATOM 1369 C CA . ILE A 1 179 ? -13.444 8.838 8.869 1.00 96.00 179 ILE A CA 1
ATOM 1370 C C . ILE A 1 179 ? -14.080 7.967 7.779 1.00 96.00 179 ILE A C 1
ATOM 1372 O O . ILE A 1 179 ? -13.918 6.747 7.785 1.00 96.00 179 ILE A O 1
ATOM 1376 N N . ALA A 1 180 ? -14.807 8.598 6.848 1.00 94.56 180 ALA A N 1
ATOM 1377 C CA . ALA A 1 180 ? -15.532 7.939 5.751 1.00 94.56 180 ALA A CA 1
ATOM 1378 C C . ALA A 1 180 ? -16.294 6.665 6.203 1.00 94.56 180 ALA A C 1
ATOM 1380 O O . ALA A 1 180 ? -16.071 5.582 5.651 1.00 94.56 180 ALA A O 1
ATOM 1381 N N . PRO A 1 181 ? -17.167 6.761 7.226 1.00 95.38 181 PRO A N 1
ATOM 1382 C CA . PRO A 1 181 ? -17.646 5.610 7.992 1.00 95.38 181 PRO A CA 1
ATOM 1383 C C . PRO A 1 181 ? -18.386 4.580 7.134 1.00 95.38 181 PRO A C 1
ATOM 1385 O O . PRO A 1 181 ? -18.095 3.389 7.256 1.00 95.38 181 PRO A O 1
ATOM 1388 N N . ASP A 1 182 ? -19.252 5.026 6.220 1.00 96.00 182 ASP A N 1
ATOM 1389 C CA . ASP A 1 182 ? -19.999 4.148 5.309 1.00 96.00 182 ASP A CA 1
ATOM 1390 C C . ASP A 1 182 ? -19.075 3.395 4.354 1.00 96.00 182 ASP A C 1
ATOM 1392 O O . ASP A 1 182 ? -19.311 2.234 4.019 1.00 96.00 182 ASP A O 1
ATOM 1396 N N . TYR A 1 183 ? -18.012 4.056 3.893 1.00 96.50 183 TYR A N 1
ATOM 1397 C CA . TYR A 1 183 ? -17.073 3.439 2.972 1.00 96.50 183 TYR A CA 1
ATOM 1398 C C . TYR A 1 183 ? -16.162 2.444 3.687 1.00 96.50 183 TYR A C 1
ATOM 1400 O O . TYR A 1 183 ? -15.993 1.322 3.210 1.00 96.50 183 TYR A O 1
ATOM 1408 N N . CYS A 1 184 ? -15.667 2.801 4.874 1.00 96.81 184 CYS A N 1
ATOM 1409 C CA . CYS A 1 184 ? -14.946 1.875 5.744 1.00 96.81 184 CYS A CA 1
ATOM 1410 C C . CYS A 1 184 ? -15.784 0.629 6.061 1.00 96.81 184 CYS A C 1
ATOM 1412 O O . CYS A 1 184 ? -15.264 -0.481 5.968 1.00 96.81 184 CYS A O 1
ATOM 1414 N N . ALA A 1 185 ? -17.076 0.791 6.371 1.00 95.94 185 ALA A N 1
ATOM 1415 C CA . ALA A 1 185 ? -17.977 -0.331 6.636 1.00 95.94 185 ALA A CA 1
ATOM 1416 C C . ALA A 1 185 ? -18.085 -1.277 5.428 1.00 95.94 185 ALA A C 1
ATOM 1418 O O . ALA A 1 185 ? -17.919 -2.486 5.586 1.00 95.94 185 ALA A O 1
ATOM 1419 N N . ARG A 1 186 ? -18.262 -0.734 4.212 1.00 95.25 186 ARG A N 1
ATOM 1420 C CA . ARG A 1 186 ? -18.273 -1.540 2.976 1.00 95.25 186 ARG A CA 1
ATOM 1421 C C . ARG A 1 186 ? -16.964 -2.299 2.763 1.00 95.25 186 ARG A C 1
ATOM 1423 O O . ARG A 1 186 ? -16.992 -3.475 2.423 1.00 95.25 186 ARG A O 1
ATOM 1430 N N . LEU A 1 187 ? -15.816 -1.651 2.964 1.00 94.56 187 LEU A N 1
ATOM 1431 C CA . LEU A 1 187 ? -14.514 -2.309 2.809 1.00 94.56 187 LEU A CA 1
ATOM 1432 C C . LEU A 1 187 ? -14.329 -3.443 3.831 1.00 94.56 187 LEU A C 1
ATOM 1434 O O . LEU A 1 187 ? -13.869 -4.528 3.472 1.00 94.56 187 LEU A O 1
ATOM 1438 N N . LEU A 1 188 ? -14.709 -3.210 5.091 1.00 95.38 188 LEU A N 1
ATOM 1439 C CA . LEU A 1 188 ? -14.607 -4.192 6.175 1.00 95.38 188 LEU A CA 1
ATOM 1440 C C . LEU A 1 188 ? -15.514 -5.413 5.961 1.00 95.38 188 LEU A C 1
ATOM 1442 O O . LEU A 1 188 ? -15.099 -6.529 6.276 1.00 95.38 188 LEU A O 1
ATOM 1446 N N . ASP A 1 189 ? -16.702 -5.225 5.387 1.00 94.12 189 ASP A N 1
ATOM 1447 C CA . ASP A 1 189 ? -17.610 -6.322 5.026 1.00 94.12 189 ASP A CA 1
ATOM 1448 C C . ASP A 1 189 ? -16.983 -7.263 3.978 1.00 94.12 189 ASP A C 1
ATOM 1450 O O . ASP A 1 189 ? -16.961 -8.492 4.135 1.00 94.12 189 ASP A O 1
ATOM 1454 N N . VAL A 1 190 ? -16.341 -6.688 2.955 1.00 91.75 190 VAL A N 1
ATOM 1455 C CA . VAL A 1 190 ? -15.629 -7.473 1.934 1.00 91.75 190 VAL A CA 1
ATOM 1456 C C . VAL A 1 190 ? -14.426 -8.211 2.536 1.00 91.75 190 VAL A C 1
ATOM 1458 O O . VAL A 1 190 ? -14.197 -9.380 2.210 1.00 91.75 190 VAL A O 1
ATOM 1461 N N . PHE A 1 191 ? -13.686 -7.585 3.459 1.00 85.81 191 PHE A N 1
ATOM 1462 C CA . PHE A 1 191 ? -12.626 -8.265 4.217 1.00 85.81 191 PHE A CA 1
ATOM 1463 C C . PHE A 1 191 ? -13.157 -9.472 5.010 1.00 85.81 191 PHE A C 1
ATOM 1465 O O . PHE A 1 191 ? -12.512 -10.525 5.026 1.00 85.81 191 PHE A O 1
ATOM 1472 N N . GLY A 1 192 ? -14.326 -9.340 5.648 1.00 81.19 192 GLY A N 1
ATOM 1473 C CA . GLY A 1 192 ? -14.978 -10.425 6.389 1.00 81.19 192 GLY A CA 1
ATOM 1474 C C . GLY A 1 192 ? -15.370 -11.599 5.489 1.00 81.19 192 GLY A C 1
ATOM 1475 O O . GLY A 1 192 ? -15.058 -12.752 5.797 1.00 81.19 192 GLY A O 1
ATOM 1476 N N . THR A 1 193 ? -15.959 -11.301 4.331 1.00 81.50 193 THR A N 1
ATOM 1477 C CA . THR A 1 193 ? -16.382 -12.310 3.345 1.00 81.50 193 THR A CA 1
ATOM 1478 C C . THR A 1 193 ? -15.199 -13.118 2.793 1.00 81.50 193 THR A C 1
ATOM 1480 O O . THR A 1 193 ? -15.273 -14.344 2.670 1.00 81.50 193 THR A O 1
ATOM 1483 N N . LEU A 1 194 ? -14.068 -12.463 2.505 1.00 69.12 194 LEU A N 1
ATOM 1484 C CA . LEU A 1 194 ? -12.862 -13.141 2.009 1.00 69.12 194 LEU A CA 1
ATOM 1485 C C . LEU A 1 194 ? -12.205 -14.041 3.065 1.00 69.12 194 LEU A C 1
ATOM 1487 O O . LEU A 1 194 ? -11.732 -15.129 2.730 1.00 69.12 194 LEU A O 1
ATOM 1491 N N . SER A 1 195 ? -12.215 -13.625 4.335 1.00 61.31 195 SER A N 1
ATOM 1492 C CA . SER A 1 195 ? -11.698 -14.436 5.446 1.00 61.31 195 SER A CA 1
ATOM 1493 C C . SER A 1 195 ? -12.494 -15.738 5.623 1.00 61.31 195 SER A C 1
ATOM 1495 O O . SER A 1 195 ? -11.917 -16.821 5.767 1.00 61.31 195 SER A O 1
ATOM 1497 N N . ALA A 1 196 ? -13.826 -15.657 5.515 1.00 59.84 196 ALA A N 1
ATOM 1498 C CA . ALA A 1 196 ? -14.711 -16.819 5.595 1.00 59.84 196 ALA A CA 1
ATOM 1499 C C . ALA A 1 196 ? -14.496 -17.804 4.429 1.00 59.84 196 ALA A C 1
ATOM 1501 O O . ALA A 1 196 ? -14.442 -19.014 4.644 1.00 59.84 196 ALA A O 1
ATOM 1502 N N . SER A 1 197 ? -14.291 -17.306 3.202 1.00 56.91 197 SER A N 1
ATOM 1503 C CA . SER A 1 197 ? -14.026 -18.163 2.034 1.00 56.91 197 SER A CA 1
ATOM 1504 C C . SER A 1 197 ? -12.646 -18.837 2.055 1.00 56.91 197 SER A C 1
ATOM 1506 O O . SER A 1 197 ? -12.488 -19.868 1.396 1.00 56.91 197 SER A O 1
ATOM 1508 N N . SER A 1 198 ? -11.653 -18.261 2.741 1.00 47.78 198 SER A N 1
ATOM 1509 C CA . SER A 1 198 ? -10.307 -18.842 2.855 1.00 47.78 198 SER A CA 1
ATOM 1510 C C . SER A 1 198 ? -10.207 -19.911 3.945 1.00 47.78 198 SER A C 1
ATOM 1512 O O . SER A 1 198 ? -9.320 -20.751 3.859 1.00 47.78 198 SER A O 1
ATOM 1514 N N . SER A 1 199 ? -11.089 -19.887 4.950 1.00 40.97 199 SER A N 1
ATOM 1515 C CA . SER A 1 199 ? -11.138 -20.902 6.020 1.00 40.97 199 SER A CA 1
ATOM 1516 C C . SER A 1 199 ? -11.939 -22.154 5.634 1.00 40.97 199 SER A C 1
ATOM 1518 O O . SER A 1 199 ? -11.906 -23.150 6.346 1.00 40.97 199 SER A O 1
ATOM 1520 N N . ALA A 1 200 ? -12.673 -22.103 4.519 1.00 38.31 200 ALA A N 1
ATOM 1521 C CA . ALA A 1 200 ? -13.508 -23.194 4.017 1.00 38.31 200 ALA A CA 1
ATOM 1522 C C . ALA A 1 200 ? -12.823 -24.058 2.932 1.00 38.31 200 ALA A C 1
ATOM 1524 O O . ALA A 1 200 ? -13.510 -24.824 2.255 1.00 38.31 200 ALA A O 1
ATOM 1525 N N . ARG A 1 201 ? -11.505 -23.918 2.723 1.00 34.84 201 ARG A N 1
ATOM 1526 C CA . ARG A 1 201 ? -10.717 -24.689 1.743 1.00 34.84 201 ARG A CA 1
ATOM 1527 C C . ARG A 1 201 ? -9.555 -25.419 2.392 1.00 34.84 201 ARG A C 1
ATOM 1529 O O . ARG A 1 201 ? -8.962 -24.838 3.324 1.00 34.84 201 ARG A O 1
#

Mean predicted aligned error: 8.17 Å

Sequence (201 aa):
TQVRVCLARGDRALAEHALRDCAQRTREHPAAAQIAARLNAAHALLDIAAGRGAAAARWAATLDPYREREPWFLCEWEYLILARAWLAQADGQPALVEQALGLLEPMLADAEARDRVDSVLRILVVRAGALQLFARPEEALATLGRALVLAAPEGYVRLFLDEGQPMAALLRIAHSRGIAPDYCARLLDVFGTLSASSSAR

Nearest PDB structures (foldseek):
  1hz4-assembly1_A  TM=7.711E-01  e=6.829E-04  Escherichia coli
  5a7d-assembly4_D  TM=5.424E-01  e=5.275E-02  Drosophila melanogaster
  4wnf-assembly1_A  TM=6.346E-01  e=2.017E-01  Homo sapiens
  4g2v-assembly1_A  TM=5.779E-01  e=2.919E-01  Mus musculus
  4wnd-assembly1_A  TM=5.711E-01  e=4.636E-01  Homo sapiens

Foldseek 3Di:
DVLVVCVLVVVLVVSVVVLVVQLVVLPPPPCSVVSVLVSLLSVLLSCLVVLNLVSVVVSLVVDDLVPDPDPCVSCVSSLLSSLSSLLSVCVVPLVSLVVSLVSLVVQLVSCVVVVVLVSNLLSLLSNLLSCVSNVNLVVSLVSVLVSCVSCVVVLDQSSLPSSPPSSLVSLVVNLVVVRNNVSSVVNNVVNVVVVVVVVVD

Radius of gyration: 16.93 Å; Cα contacts (8 Å, |Δi|>4): 199; chains: 1; bounding box: 40×42×43 Å

Organism: NCBI:txid186479